Protein AF-A0A355W6J0-F1 (afdb_monomer_lite)

Radius of gyration: 16.7 Å; chains: 1; bounding box: 39×42×43 Å

Structure (mmCIF, N/CA/C/O backbone):
data_AF-A0A355W6J0-F1
#
_entry.id   AF-A0A355W6J0-F1
#
loop_
_atom_site.group_PDB
_atom_site.id
_atom_site.type_symbol
_atom_site.label_atom_id
_atom_site.label_alt_id
_atom_site.label_comp_id
_atom_site.label_asym_id
_atom_site.label_entity_id
_atom_site.label_seq_id
_atom_site.pdbx_PDB_ins_code
_atom_site.Cartn_x
_atom_site.Cartn_y
_atom_site.Cartn_z
_atom_site.occupancy
_atom_site.B_iso_or_equiv
_atom_site.auth_seq_id
_atom_site.auth_comp_id
_atom_site.auth_asym_id
_atom_site.auth_atom_id
_atom_site.pdbx_PDB_model_num
ATOM 1 N N . MET A 1 1 ? -13.431 -7.011 16.912 1.00 91.44 1 MET A N 1
ATOM 2 C CA . MET A 1 1 ? -12.327 -6.043 16.700 1.00 91.44 1 MET A CA 1
ATOM 3 C C . MET A 1 1 ? -12.280 -5.646 15.237 1.00 91.44 1 MET A C 1
ATOM 5 O O . MET A 1 1 ? -12.222 -6.520 14.380 1.00 91.44 1 MET A O 1
ATOM 9 N N . LYS A 1 2 ? -12.286 -4.346 14.946 1.00 96.00 2 LYS A N 1
ATOM 10 C CA . LYS A 1 2 ? -12.267 -3.838 13.565 1.00 96.00 2 LYS A CA 1
ATOM 11 C C . LYS A 1 2 ? -10.842 -3.668 13.024 1.00 96.00 2 LYS A C 1
ATOM 13 O O . LYS A 1 2 ? -9.915 -3.408 13.795 1.00 96.00 2 LYS A O 1
ATOM 18 N N . LYS A 1 3 ? -10.675 -3.819 11.711 1.00 96.50 3 LYS A N 1
ATOM 19 C CA . LYS A 1 3 ? -9.405 -3.744 10.975 1.00 96.50 3 LYS A CA 1
ATOM 20 C C . LYS A 1 3 ? -9.517 -2.722 9.843 1.00 96.50 3 LYS A C 1
ATOM 22 O O . LYS A 1 3 ? -10.358 -2.879 8.965 1.00 96.50 3 LYS A O 1
ATOM 27 N N . LEU A 1 4 ? -8.669 -1.702 9.836 1.00 98.06 4 LEU A N 1
ATOM 28 C CA . LEU A 1 4 ? -8.548 -0.749 8.732 1.00 98.06 4 LEU A CA 1
ATOM 29 C C . LEU A 1 4 ? -7.230 -1.003 7.999 1.00 98.06 4 LEU A C 1
ATOM 31 O O . LEU A 1 4 ? -6.160 -0.955 8.599 1.00 98.06 4 LEU A O 1
ATOM 35 N N . ILE A 1 5 ? -7.292 -1.292 6.706 1.00 98.19 5 ILE A N 1
ATOM 36 C CA . ILE A 1 5 ? -6.120 -1.639 5.904 1.00 98.19 5 ILE A CA 1
ATOM 37 C C . ILE A 1 5 ? -6.003 -0.641 4.761 1.00 98.19 5 ILE A C 1
ATOM 39 O O . ILE A 1 5 ? -6.879 -0.560 3.905 1.00 98.19 5 ILE A O 1
ATOM 43 N N . PHE A 1 6 ? -4.903 0.099 4.725 1.00 98.44 6 PHE A N 1
ATOM 44 C CA . PHE A 1 6 ? -4.556 0.939 3.592 1.00 98.44 6 PHE A CA 1
ATOM 45 C C . PHE A 1 6 ? -3.722 0.131 2.601 1.00 98.44 6 PHE A C 1
ATOM 47 O O . PHE A 1 6 ? -2.669 -0.405 2.956 1.00 98.44 6 PHE A O 1
ATOM 54 N N . VAL A 1 7 ? -4.181 0.074 1.354 1.00 98.44 7 VAL A N 1
ATOM 55 C CA . VAL A 1 7 ? -3.466 -0.564 0.245 1.00 98.44 7 VAL A CA 1
ATOM 56 C C . VAL A 1 7 ? -3.051 0.485 -0.775 1.00 98.44 7 VAL A C 1
ATOM 58 O O . VAL A 1 7 ? -3.789 1.432 -1.033 1.00 98.44 7 VAL A O 1
ATOM 61 N N . SER A 1 8 ? -1.849 0.357 -1.331 1.00 97.62 8 SER A N 1
ATOM 62 C CA . SER A 1 8 ? -1.369 1.251 -2.391 1.00 97.62 8 SER A CA 1
ATOM 63 C C . SER A 1 8 ? -0.210 0.622 -3.154 1.00 97.62 8 SER A C 1
ATOM 65 O O . SER A 1 8 ? 0.465 -0.279 -2.651 1.00 97.62 8 SER A O 1
ATOM 67 N N . ALA A 1 9 ? 0.087 1.147 -4.344 1.00 96.25 9 ALA A N 1
ATOM 68 C CA . ALA A 1 9 ? 1.259 0.744 -5.122 1.00 96.25 9 ALA A CA 1
ATOM 69 C C . ALA A 1 9 ? 2.603 1.178 -4.485 1.00 96.25 9 ALA A C 1
ATOM 71 O O . ALA A 1 9 ? 3.674 0.849 -5.000 1.00 96.25 9 ALA A O 1
ATOM 72 N N . GLY A 1 10 ? 2.560 1.892 -3.353 1.00 92.62 10 GLY A N 1
ATOM 73 C CA . GLY A 1 10 ? 3.694 2.547 -2.704 1.00 92.62 10 GLY A CA 1
ATOM 74 C C . GLY A 1 10 ? 3.710 4.056 -2.966 1.00 92.62 10 GLY A C 1
ATOM 75 O O . GLY A 1 10 ? 2.954 4.567 -3.780 1.00 92.62 10 GLY A O 1
ATOM 76 N N . ARG A 1 11 ? 4.561 4.799 -2.244 1.00 93.12 11 ARG A N 1
ATOM 77 C CA . ARG A 1 11 ? 4.764 6.261 -2.422 1.00 93.12 11 ARG A CA 1
ATOM 78 C C . ARG A 1 11 ? 3.476 7.114 -2.407 1.00 93.12 11 ARG A C 1
ATOM 80 O O . ARG A 1 11 ? 3.446 8.197 -2.987 1.00 93.12 11 ARG A O 1
ATOM 87 N N . CYS A 1 12 ? 2.463 6.648 -1.675 1.00 94.88 12 CYS A N 1
ATOM 88 C CA . CYS A 1 12 ? 1.150 7.284 -1.526 1.00 94.88 12 CYS A CA 1
ATOM 89 C C . CYS A 1 12 ? 0.944 7.914 -0.129 1.00 94.88 12 CYS A C 1
ATOM 91 O O . CYS A 1 12 ? -0.142 7.858 0.435 1.00 94.88 12 CYS A O 1
ATOM 93 N N . GLY A 1 13 ? 2.011 8.417 0.505 1.00 93.75 13 GLY A N 1
ATOM 94 C CA . GLY A 1 13 ? 1.919 9.089 1.814 1.00 93.75 13 GLY A CA 1
ATOM 95 C C . GLY A 1 13 ? 1.578 8.192 3.016 1.00 93.75 13 GLY A C 1
ATOM 96 O O . GLY A 1 13 ? 1.405 8.691 4.124 1.00 93.75 13 GLY A O 1
ATOM 97 N N . THR A 1 14 ? 1.548 6.867 2.853 1.00 95.50 14 THR A N 1
ATOM 98 C CA . THR A 1 14 ? 1.152 5.914 3.908 1.00 95.50 14 THR A CA 1
ATOM 99 C C . THR A 1 14 ? 1.964 6.030 5.202 1.00 95.50 14 THR A C 1
ATOM 101 O O . THR A 1 14 ? 1.434 5.790 6.282 1.00 95.50 14 THR A O 1
ATOM 104 N N . THR A 1 15 ? 3.237 6.430 5.122 1.00 95.81 15 THR A N 1
ATOM 105 C CA . THR A 1 15 ? 4.067 6.691 6.310 1.00 95.81 15 THR A CA 1
ATOM 106 C C . THR A 1 15 ? 3.528 7.863 7.129 1.00 95.81 15 THR A C 1
ATOM 108 O O . THR A 1 15 ? 3.475 7.769 8.352 1.00 95.81 15 THR A O 1
ATOM 111 N N . ARG A 1 16 ? 3.095 8.948 6.471 1.00 95.56 16 ARG A N 1
ATOM 112 C CA . ARG A 1 16 ? 2.533 10.113 7.161 1.00 95.56 16 ARG A CA 1
ATOM 113 C C . ARG A 1 16 ? 1.176 9.786 7.773 1.00 95.56 16 ARG A C 1
ATOM 115 O O . ARG A 1 16 ? 0.957 10.118 8.930 1.00 95.56 16 ARG A O 1
ATOM 122 N N . ILE A 1 17 ? 0.328 9.047 7.052 1.00 96.44 17 ILE A N 1
ATOM 123 C CA . ILE A 1 17 ? -0.945 8.529 7.588 1.00 96.44 17 ILE A CA 1
ATOM 124 C C . ILE A 1 17 ? -0.694 7.754 8.887 1.00 96.44 17 ILE A C 1
ATOM 126 O O . ILE A 1 17 ? -1.356 7.996 9.890 1.00 96.44 17 ILE A O 1
ATOM 130 N N . ALA A 1 18 ? 0.303 6.865 8.902 1.00 97.06 18 ALA A N 1
ATOM 131 C CA . ALA A 1 18 ? 0.650 6.102 10.097 1.00 97.06 18 ALA A CA 1
ATOM 132 C C . ALA A 1 18 ? 1.067 6.987 11.278 1.00 97.06 18 ALA A C 1
ATOM 134 O O . ALA A 1 18 ? 0.719 6.680 12.412 1.00 97.06 18 ALA A O 1
ATOM 135 N N . GLN A 1 19 ? 1.839 8.047 11.025 1.00 96.44 19 GLN A N 1
ATOM 136 C CA . GLN A 1 19 ? 2.278 8.980 12.066 1.00 96.44 19 GLN A CA 1
ATOM 137 C C . GLN A 1 19 ? 1.097 9.742 12.662 1.00 96.44 19 GLN A C 1
ATOM 139 O O . GLN A 1 19 ? 0.948 9.723 13.876 1.00 96.44 19 GLN A O 1
ATOM 144 N N . ILE A 1 20 ? 0.235 10.317 11.816 1.00 95.69 20 ILE A N 1
ATOM 145 C CA . ILE A 1 20 ? -0.980 11.024 12.250 1.00 95.69 20 ILE A CA 1
ATOM 146 C C . ILE A 1 20 ? -1.836 10.090 13.109 1.00 95.69 20 ILE A C 1
ATOM 148 O O . ILE A 1 20 ? -2.174 10.399 14.243 1.00 95.69 20 ILE A O 1
ATOM 152 N N . LEU A 1 21 ? -2.138 8.892 12.611 1.00 96.69 21 LEU A N 1
ATOM 153 C CA . LEU A 1 21 ? -2.997 7.967 13.346 1.00 96.69 21 LEU A CA 1
ATOM 154 C C . LEU A 1 21 ? -2.370 7.497 14.667 1.00 96.69 21 LEU A C 1
ATOM 156 O O . LEU A 1 21 ? -3.101 7.264 15.618 1.00 96.69 21 LEU A O 1
ATOM 160 N N . LYS A 1 22 ? -1.041 7.375 14.760 1.00 96.31 22 LYS A N 1
ATOM 161 C CA . LYS A 1 22 ? -0.358 7.063 16.030 1.00 96.31 22 LYS A CA 1
ATOM 162 C C . LYS A 1 22 ? -0.409 8.204 17.039 1.00 96.31 22 LYS A C 1
ATOM 164 O O . LYS A 1 22 ? -0.374 7.937 18.232 1.00 96.31 22 LYS A O 1
ATOM 169 N N . GLU A 1 23 ? -0.415 9.438 16.557 1.00 95.75 23 GLU A N 1
ATOM 170 C CA . GLU A 1 23 ? -0.442 10.639 17.386 1.00 95.75 23 GLU A CA 1
ATOM 171 C C . GLU A 1 23 ? -1.834 10.883 17.976 1.00 95.75 23 GLU A C 1
ATOM 173 O O . GLU A 1 23 ? -1.952 11.211 19.153 1.00 95.75 23 GLU A O 1
ATOM 178 N N . TYR A 1 24 ? -2.883 10.658 17.180 1.00 95.94 24 TYR A N 1
ATOM 179 C CA . TYR A 1 24 ? -4.254 11.011 17.552 1.00 95.94 24 TYR A CA 1
ATOM 180 C C . TYR A 1 24 ? -5.118 9.851 18.059 1.00 95.94 24 TYR A C 1
ATOM 182 O O . TYR A 1 24 ? -6.190 10.103 18.608 1.00 95.94 24 TYR A O 1
ATOM 190 N N . LEU A 1 25 ? -4.708 8.590 17.877 1.00 96.56 25 LEU A N 1
ATOM 191 C CA . LEU A 1 25 ? -5.474 7.442 18.375 1.00 96.56 25 LEU A CA 1
ATOM 192 C C . LEU A 1 25 ? -4.957 6.943 19.731 1.00 96.56 25 LEU A C 1
ATOM 194 O O . LEU A 1 25 ? -3.748 6.920 19.968 1.00 96.56 25 LEU A O 1
ATOM 198 N N . PRO A 1 26 ? -5.858 6.469 20.610 1.00 95.19 26 PRO A N 1
ATOM 199 C CA . PRO A 1 26 ? -5.491 5.946 21.916 1.00 95.19 26 PRO A CA 1
ATOM 200 C C . PRO A 1 26 ? -4.866 4.548 21.811 1.00 95.19 26 PRO A C 1
ATOM 202 O O . PRO A 1 26 ? -4.869 3.896 20.766 1.00 95.19 26 PRO A O 1
ATOM 205 N N . VAL A 1 27 ? -4.378 4.044 22.946 1.00 92.88 27 VAL A N 1
ATOM 206 C CA . VAL A 1 27 ? -3.661 2.760 23.064 1.00 92.88 27 VAL A CA 1
ATOM 207 C C . VAL A 1 27 ? -4.465 1.520 22.650 1.00 92.88 27 VAL A C 1
ATOM 209 O O . VAL A 1 27 ? -3.868 0.461 22.436 1.00 92.88 27 VAL A O 1
ATOM 212 N N . GLU A 1 28 ? -5.787 1.640 22.525 1.00 94.88 28 GLU A N 1
ATOM 213 C CA . GLU A 1 28 ? -6.712 0.615 22.012 1.00 94.88 28 GLU A CA 1
ATOM 214 C C . GLU A 1 28 ? -6.542 0.362 20.505 1.00 94.88 28 GLU A C 1
ATOM 216 O O . GLU A 1 28 ? -7.018 -0.647 19.979 1.00 94.88 28 GLU A O 1
ATOM 221 N N . PHE A 1 29 ? -5.834 1.254 19.806 1.00 96.75 29 PHE A N 1
ATOM 222 C CA . PHE A 1 29 ? -5.500 1.125 18.397 1.00 96.75 29 PHE A CA 1
ATOM 223 C C . PHE A 1 29 ? -4.040 0.711 18.223 1.00 96.75 29 PHE A C 1
ATOM 225 O O . PHE A 1 29 ? -3.108 1.273 18.795 1.00 96.75 29 PHE A O 1
ATOM 232 N N . SER A 1 30 ? -3.827 -0.275 17.365 1.00 96.88 30 SER A N 1
ATOM 233 C CA . SER A 1 30 ? -2.519 -0.723 16.916 1.00 96.88 30 SER A CA 1
ATOM 234 C C . SER A 1 30 ? -2.310 -0.256 15.482 1.00 96.88 30 SER A C 1
ATOM 236 O O . SER A 1 30 ? -2.788 -0.877 14.531 1.00 96.88 30 SER A O 1
ATOM 238 N N . VAL A 1 31 ? -1.612 0.869 15.326 1.00 97.19 31 VAL A N 1
ATOM 239 C CA . VAL 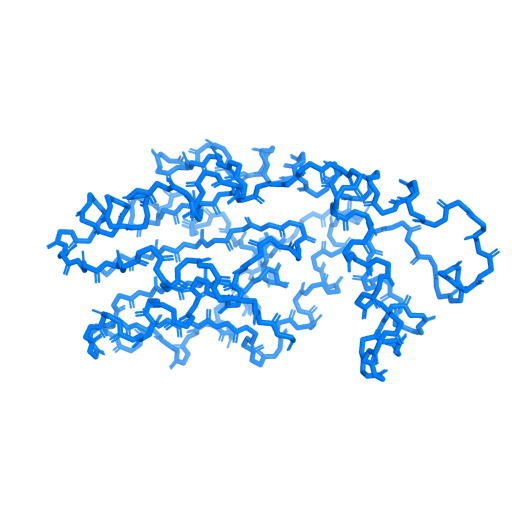A 1 31 ? -1.280 1.449 14.019 1.00 97.19 31 VAL A CA 1
ATOM 240 C C . VAL A 1 31 ? 0.108 0.983 13.587 1.00 97.19 31 VAL A C 1
ATOM 242 O O . VAL A 1 31 ? 1.108 1.294 14.236 1.00 97.19 31 VAL A O 1
ATOM 245 N N . GLN A 1 32 ? 0.197 0.265 12.469 1.00 97.19 32 GLN A N 1
ATOM 246 C CA . GLN A 1 32 ? 1.446 -0.319 11.979 1.00 97.19 32 GLN A CA 1
ATOM 247 C C . GLN A 1 32 ? 1.816 0.165 10.574 1.00 97.19 32 GLN A C 1
ATOM 249 O O . GLN A 1 32 ? 0.967 0.314 9.693 1.00 97.19 32 GLN A O 1
ATOM 254 N N . HIS A 1 33 ? 3.117 0.388 10.369 1.00 96.56 33 HIS A N 1
ATOM 255 C CA . HIS A 1 33 ? 3.735 0.751 9.094 1.00 96.56 33 HIS A CA 1
ATOM 256 C C . HIS A 1 33 ? 5.099 0.066 8.991 1.00 96.56 33 HIS A C 1
ATOM 258 O O . HIS A 1 33 ? 5.868 0.125 9.949 1.00 96.56 33 HIS A O 1
ATOM 264 N N . GLN A 1 34 ? 5.403 -0.546 7.842 1.00 92.50 34 GLN A N 1
ATOM 265 C CA . GLN A 1 34 ? 6.640 -1.304 7.602 1.00 92.50 34 GLN A CA 1
ATOM 266 C C . GLN A 1 34 ? 6.934 -2.337 8.695 1.00 92.50 34 GLN A C 1
ATOM 268 O O . GLN A 1 34 ? 7.957 -2.294 9.381 1.00 92.50 34 GLN A O 1
ATOM 273 N N . MET A 1 35 ? 6.023 -3.294 8.846 1.00 95.50 35 MET A N 1
ATOM 274 C CA . MET A 1 35 ? 6.163 -4.371 9.821 1.00 95.50 35 MET A CA 1
ATOM 275 C C . MET A 1 35 ? 7.341 -5.289 9.454 1.00 95.50 35 MET A C 1
ATOM 277 O O . MET A 1 35 ? 7.690 -5.421 8.274 1.00 95.50 35 MET A O 1
ATOM 281 N N . PRO A 1 36 ? 7.960 -5.983 10.422 1.00 94.44 36 PRO A N 1
ATOM 282 C CA . PRO A 1 36 ? 8.942 -7.013 10.109 1.00 94.44 36 PRO A CA 1
ATOM 283 C C . PRO A 1 36 ? 8.340 -8.081 9.185 1.00 94.44 36 PRO A C 1
ATOM 285 O O . PRO A 1 36 ? 7.176 -8.444 9.336 1.00 94.44 36 PRO A O 1
ATOM 288 N N . PHE A 1 37 ? 9.144 -8.564 8.236 1.00 95.81 37 PHE A N 1
ATOM 289 C CA . PHE A 1 37 ? 8.766 -9.486 7.149 1.00 95.81 37 PHE A CA 1
ATOM 290 C C . PHE A 1 37 ? 7.848 -8.919 6.050 1.00 95.81 37 PHE A C 1
ATOM 292 O O . PHE A 1 37 ? 7.623 -9.596 5.049 1.00 95.81 37 PHE A O 1
ATOM 299 N N . SER A 1 38 ? 7.423 -7.656 6.131 1.00 95.75 38 SER A N 1
ATOM 300 C CA . SER A 1 38 ? 6.663 -6.985 5.060 1.00 95.75 38 SER A CA 1
ATOM 301 C C . SER A 1 38 ? 7.386 -6.988 3.705 1.00 95.75 38 SER A C 1
ATOM 303 O O . SER A 1 38 ? 6.777 -7.158 2.655 1.00 95.75 38 SER A O 1
ATOM 305 N N . ARG A 1 39 ? 8.719 -6.889 3.706 1.00 95.88 39 ARG A N 1
ATOM 306 C CA . ARG A 1 39 ? 9.538 -6.986 2.485 1.00 95.88 39 ARG A CA 1
ATOM 307 C C . ARG A 1 39 ? 9.452 -8.356 1.819 1.00 95.88 39 ARG A C 1
ATOM 309 O O . ARG A 1 39 ? 9.361 -8.426 0.598 1.00 95.88 39 ARG A O 1
ATOM 316 N N . LEU A 1 40 ? 9.466 -9.421 2.620 1.00 96.31 40 LEU A N 1
ATOM 317 C CA . LEU A 1 40 ? 9.275 -10.783 2.126 1.00 96.31 40 LEU A CA 1
ATOM 318 C C . LEU A 1 40 ? 7.856 -10.944 1.569 1.00 96.31 40 LEU A C 1
ATOM 320 O O . LEU A 1 40 ? 7.689 -11.486 0.481 1.00 96.31 40 LEU A O 1
ATOM 324 N N . ALA A 1 41 ? 6.855 -10.393 2.261 1.00 97.31 41 ALA A N 1
ATOM 325 C CA . ALA A 1 41 ? 5.483 -10.328 1.769 1.00 97.31 41 ALA A CA 1
ATOM 326 C C . ALA A 1 41 ? 5.356 -9.615 0.417 1.00 97.31 41 ALA A C 1
ATOM 328 O O . ALA A 1 41 ? 4.658 -10.121 -0.454 1.00 97.31 41 ALA A O 1
ATOM 329 N N . ASN A 1 42 ? 6.066 -8.506 0.199 1.00 97.75 42 ASN A N 1
ATOM 330 C CA . ASN A 1 42 ? 6.069 -7.818 -1.095 1.00 97.75 42 ASN A CA 1
ATOM 331 C C . ASN A 1 42 ? 6.641 -8.702 -2.212 1.00 97.75 42 ASN A C 1
ATOM 333 O O . ASN A 1 42 ? 6.046 -8.794 -3.281 1.00 97.75 42 ASN A O 1
ATOM 337 N N . ILE A 1 43 ? 7.764 -9.383 -1.960 1.00 97.75 43 ILE A N 1
ATOM 338 C CA . ILE A 1 43 ? 8.375 -10.293 -2.941 1.00 97.75 43 ILE A CA 1
ATOM 339 C C . ILE A 1 43 ? 7.418 -11.449 -3.258 1.00 97.75 43 ILE A C 1
ATOM 341 O O . ILE A 1 43 ? 7.150 -11.717 -4.425 1.00 97.75 43 ILE A O 1
ATOM 345 N N . ILE A 1 44 ? 6.844 -12.092 -2.236 1.00 97.75 44 ILE A N 1
ATOM 346 C CA . ILE A 1 44 ? 5.883 -13.193 -2.408 1.00 97.75 44 ILE A CA 1
ATOM 347 C C . ILE A 1 44 ? 4.616 -12.718 -3.133 1.00 97.75 44 ILE A C 1
ATOM 349 O O . ILE A 1 44 ? 4.122 -13.407 -4.019 1.00 97.75 44 ILE A O 1
ATOM 353 N N . GLY A 1 45 ? 4.116 -11.523 -2.817 1.00 97.62 45 GLY A N 1
ATOM 354 C CA . GLY A 1 45 ? 2.989 -10.915 -3.522 1.00 97.62 45 GLY A CA 1
ATOM 355 C C . GLY A 1 45 ? 3.277 -10.711 -5.010 1.00 97.62 45 GLY A C 1
ATOM 356 O O . GLY A 1 45 ? 2.445 -11.051 -5.850 1.00 97.62 45 GLY A O 1
ATOM 357 N N . ASN A 1 46 ? 4.481 -10.245 -5.350 1.00 97.69 46 ASN A N 1
ATOM 358 C CA . ASN A 1 46 ? 4.912 -10.118 -6.741 1.00 97.69 46 ASN A CA 1
ATOM 359 C C . ASN A 1 46 ? 5.117 -11.489 -7.417 1.00 97.69 46 ASN A C 1
ATOM 361 O O . ASN A 1 46 ? 4.859 -11.606 -8.608 1.00 97.69 46 ASN A O 1
ATOM 365 N N . VAL A 1 47 ? 5.518 -12.541 -6.690 1.00 97.38 47 VAL A N 1
ATOM 366 C CA . VAL A 1 47 ? 5.529 -13.922 -7.221 1.00 97.38 47 VAL A CA 1
ATOM 367 C C . VAL A 1 47 ? 4.108 -14.374 -7.561 1.00 97.38 47 VAL A C 1
ATOM 369 O O . VAL A 1 47 ? 3.875 -14.870 -8.660 1.00 97.38 47 VAL A O 1
ATOM 372 N N . PHE A 1 48 ? 3.140 -14.172 -6.661 1.00 96.75 48 PHE A N 1
ATOM 373 C CA . PHE A 1 48 ? 1.745 -14.565 -6.902 1.00 96.75 48 PHE A CA 1
ATOM 374 C C . PHE A 1 48 ? 1.079 -13.806 -8.044 1.00 96.75 48 PHE A C 1
ATOM 376 O O . PHE A 1 48 ? 0.151 -14.325 -8.665 1.00 96.75 48 PHE A O 1
ATOM 383 N N . PHE A 1 49 ? 1.564 -12.605 -8.356 1.00 96.12 49 PHE A N 1
ATOM 384 C CA . PHE A 1 49 ? 1.144 -11.889 -9.553 1.00 96.12 49 PHE A CA 1
ATOM 385 C C . PHE A 1 49 ? 1.451 -12.676 -10.839 1.00 96.12 49 PHE A C 1
ATOM 387 O O . PHE A 1 49 ? 0.631 -12.683 -11.750 1.00 96.12 49 PHE A O 1
ATOM 394 N N . TYR A 1 50 ? 2.592 -13.370 -10.905 1.00 94.69 50 TYR A N 1
ATOM 395 C CA . TYR A 1 50 ? 3.011 -14.132 -12.089 1.00 94.69 50 TYR A CA 1
ATOM 396 C C . TYR A 1 50 ? 2.591 -15.600 -12.065 1.00 94.69 50 TYR A C 1
ATOM 398 O O . TYR A 1 50 ? 2.244 -16.158 -13.101 1.00 94.69 50 TYR A O 1
ATOM 406 N N . CYS A 1 51 ? 2.642 -16.234 -10.895 1.00 95.00 51 CYS A N 1
ATOM 407 C CA . CYS A 1 51 ? 2.506 -17.686 -10.766 1.00 95.00 51 CYS A CA 1
ATOM 408 C C . CYS A 1 51 ? 1.120 -18.133 -10.273 1.00 95.00 51 CYS A C 1
ATOM 410 O O . CYS A 1 51 ? 0.892 -19.327 -10.096 1.00 95.00 51 CYS A O 1
ATOM 412 N N . GLY A 1 52 ? 0.206 -17.191 -10.026 1.00 93.31 52 GLY A N 1
ATOM 413 C CA . GLY A 1 52 ? -1.101 -17.460 -9.434 1.00 93.31 52 GLY A CA 1
ATOM 414 C C . GLY A 1 52 ? -1.117 -17.342 -7.907 1.00 93.31 52 GLY A C 1
ATOM 415 O O . GLY A 1 52 ? -0.087 -17.281 -7.236 1.00 93.31 52 GLY A O 1
ATOM 416 N N . GLN A 1 53 ? -2.327 -17.270 -7.351 1.00 93.31 53 GLN A N 1
ATOM 417 C CA . GLN A 1 53 ? -2.569 -16.985 -5.934 1.00 93.31 53 GLN A CA 1
ATOM 418 C C . GLN A 1 53 ? -2.617 -18.267 -5.093 1.00 93.31 53 GLN A C 1
ATOM 420 O O . GLN A 1 53 ? -3.194 -19.270 -5.509 1.00 93.31 53 GLN A O 1
ATOM 425 N N . SER A 1 54 ? -2.090 -18.213 -3.867 1.00 96.50 54 SER A N 1
ATOM 426 C CA . SER A 1 54 ? -2.237 -19.284 -2.874 1.00 96.50 54 SER A CA 1
ATOM 427 C C . SER A 1 54 ? -2.760 -18.730 -1.555 1.00 96.50 54 SER A C 1
ATOM 429 O O . SER A 1 54 ? -2.007 -18.170 -0.757 1.00 96.50 54 SER A O 1
ATOM 431 N N . GLU A 1 55 ? -4.057 -18.915 -1.299 1.00 96.44 55 GLU A N 1
ATOM 432 C CA . GLU A 1 55 ? -4.702 -18.418 -0.075 1.00 96.44 55 GLU A CA 1
ATOM 433 C C . GLU A 1 55 ? -4.092 -19.036 1.189 1.00 96.44 55 GLU A C 1
ATOM 435 O O . GLU A 1 55 ? -3.858 -18.332 2.162 1.00 96.44 55 GLU A O 1
ATOM 440 N N . LYS A 1 56 ? -3.692 -20.314 1.149 1.00 97.25 56 LYS A N 1
ATOM 441 C CA . LYS A 1 56 ? -3.016 -20.972 2.279 1.00 97.25 56 LYS A CA 1
ATOM 442 C C . LYS A 1 56 ? -1.698 -20.289 2.655 1.00 97.25 56 LYS A C 1
ATOM 444 O O . LYS A 1 56 ? -1.380 -20.188 3.838 1.00 97.25 56 LYS A O 1
ATOM 449 N N . ILE A 1 57 ? -0.909 -19.857 1.667 1.00 97.06 57 ILE A N 1
ATOM 450 C CA . ILE A 1 57 ? 0.352 -19.148 1.928 1.00 97.06 57 ILE A CA 1
ATOM 451 C C . ILE A 1 57 ? 0.061 -17.716 2.377 1.00 97.06 57 ILE A C 1
ATOM 453 O O . ILE A 1 57 ? 0.683 -17.259 3.333 1.00 97.06 57 ILE A O 1
ATOM 457 N N . LYS A 1 58 ? -0.898 -17.035 1.734 1.00 97.31 58 LYS A N 1
ATOM 458 C CA . LYS A 1 58 ? -1.325 -15.682 2.110 1.00 97.31 58 LYS A CA 1
ATOM 459 C C . LYS A 1 58 ? -1.784 -15.629 3.563 1.00 97.31 58 LYS A C 1
ATOM 461 O O . LYS A 1 58 ? -1.206 -14.851 4.307 1.00 97.31 58 LYS A O 1
ATOM 466 N N . SER A 1 59 ? -2.707 -16.493 3.989 1.00 96.62 59 SER A N 1
ATOM 467 C CA . SER A 1 59 ? -3.179 -16.546 5.381 1.00 96.62 59 SER A CA 1
ATOM 468 C C . SER A 1 59 ? -2.026 -16.773 6.353 1.00 96.62 59 SER A C 1
ATOM 470 O O . SER A 1 59 ? -1.774 -15.932 7.207 1.00 96.62 59 SER A O 1
ATOM 472 N N . LYS A 1 60 ? -1.220 -17.828 6.150 1.00 96.50 60 LYS A N 1
ATOM 473 C CA . LYS A 1 60 ? -0.078 -18.127 7.034 1.00 96.50 60 LYS A CA 1
ATOM 474 C C . LYS A 1 60 ? 0.910 -16.969 7.152 1.00 96.50 60 LYS A C 1
ATOM 476 O O . LYS A 1 60 ? 1.353 -16.651 8.252 1.00 96.50 60 LYS A O 1
ATOM 481 N N . LEU A 1 61 ? 1.292 -16.372 6.025 1.00 96.56 61 LEU A N 1
ATOM 482 C CA . LEU A 1 61 ? 2.265 -15.286 6.003 1.00 96.56 61 LEU A CA 1
ATOM 483 C C . LEU A 1 61 ? 1.683 -14.001 6.591 1.00 96.56 61 LEU A C 1
ATOM 485 O O . LEU A 1 61 ? 2.361 -13.321 7.359 1.00 96.56 61 LEU A O 1
ATOM 489 N N . TYR A 1 62 ? 0.446 -13.666 6.230 1.00 95.81 62 TYR A N 1
ATOM 490 C CA . TYR A 1 62 ? -0.227 -12.468 6.707 1.00 95.81 62 TYR A CA 1
ATOM 491 C C . TYR A 1 62 ? -0.439 -12.543 8.217 1.00 95.81 62 TYR A C 1
ATOM 493 O O . TYR A 1 62 ? 0.018 -11.647 8.923 1.00 95.81 62 TYR A O 1
ATOM 501 N N . ASP A 1 63 ? -0.997 -13.646 8.722 1.00 93.81 63 ASP A N 1
ATOM 502 C CA . ASP A 1 63 ? -1.185 -13.882 10.155 1.00 93.81 63 ASP A CA 1
ATOM 503 C C . ASP A 1 63 ? 0.146 -13.840 10.904 1.00 93.81 63 ASP A C 1
ATOM 505 O O . ASP A 1 63 ? 0.254 -13.155 11.917 1.00 93.81 63 ASP A O 1
ATOM 509 N N . PHE A 1 64 ? 1.200 -14.471 10.380 1.00 94.88 64 PHE A N 1
ATOM 510 C CA . PHE A 1 64 ? 2.535 -14.390 10.977 1.00 94.88 64 PHE A CA 1
ATOM 511 C C . PHE A 1 64 ? 3.042 -12.941 11.108 1.00 94.88 64 PHE A C 1
ATOM 513 O O . PHE A 1 64 ? 3.656 -12.580 12.114 1.00 94.88 64 PHE A O 1
ATOM 520 N N . ILE A 1 65 ? 2.773 -12.087 10.116 1.00 94.62 65 ILE A N 1
ATOM 521 C CA . ILE A 1 65 ? 3.187 -10.679 10.138 1.00 94.62 65 ILE A CA 1
ATOM 522 C C . ILE A 1 65 ? 2.384 -9.886 11.174 1.00 94.62 65 ILE A C 1
ATOM 524 O O . ILE A 1 65 ? 2.985 -9.095 11.918 1.00 94.62 65 ILE A O 1
ATOM 528 N N . ILE A 1 66 ? 1.060 -10.083 11.216 1.00 92.31 66 ILE A N 1
ATOM 529 C CA . ILE A 1 66 ? 0.141 -9.216 11.965 1.00 92.31 66 ILE A CA 1
ATOM 530 C C . ILE A 1 66 ? -0.217 -9.714 13.371 1.00 92.31 66 ILE A C 1
ATOM 532 O O . ILE A 1 66 ? -0.590 -8.891 14.204 1.00 92.31 66 ILE A O 1
ATOM 536 N N . ALA A 1 67 ? -0.083 -11.011 13.674 1.00 86.81 67 ALA A N 1
ATOM 537 C CA . ALA A 1 67 ? -0.592 -11.625 14.909 1.00 86.81 67 ALA A CA 1
ATOM 538 C C . ALA A 1 67 ? -0.088 -10.935 16.184 1.00 86.81 67 ALA A C 1
ATOM 540 O O . ALA A 1 67 ? -0.857 -10.684 17.108 1.00 86.81 67 ALA A O 1
ATOM 541 N N . ARG A 1 68 ? 1.186 -10.528 16.211 1.00 86.38 68 ARG A N 1
ATOM 542 C CA . ARG A 1 68 ? 1.785 -9.810 17.354 1.00 86.38 68 ARG A CA 1
ATOM 543 C C . ARG A 1 68 ? 1.189 -8.423 17.620 1.00 86.38 68 ARG A C 1
ATOM 545 O O . ARG A 1 68 ? 1.440 -7.853 18.673 1.00 86.38 68 ARG A O 1
ATOM 552 N N . TYR A 1 69 ? 0.452 -7.858 16.667 1.00 87.81 69 TYR A N 1
ATOM 553 C CA . TYR A 1 69 ? -0.105 -6.507 16.748 1.00 87.81 69 TYR A CA 1
ATOM 554 C C . TYR A 1 69 ? -1.602 -6.492 17.055 1.00 87.81 69 TYR A C 1
ATOM 556 O O . TYR A 1 69 ? -2.151 -5.411 17.266 1.00 87.81 69 TYR A O 1
ATOM 564 N N . TYR A 1 70 ? -2.246 -7.663 17.074 1.00 76.56 70 TYR A N 1
ATOM 565 C CA . TYR A 1 70 ? -3.696 -7.829 17.176 1.00 76.56 70 TYR A CA 1
ATOM 566 C C . TYR A 1 70 ? -4.192 -8.117 18.603 1.00 76.56 70 TYR A C 1
ATOM 568 O O . TYR A 1 70 ? -5.319 -8.563 18.765 1.00 76.56 70 TYR A O 1
ATOM 576 N N . GLN A 1 71 ? -3.356 -7.890 19.624 1.00 78.81 71 GLN A N 1
ATOM 577 C CA . GLN A 1 71 ? -3.607 -8.204 21.042 1.00 78.81 71 GLN A CA 1
ATOM 578 C C . GLN A 1 71 ? -4.822 -7.445 21.618 1.00 78.81 71 GLN A C 1
ATOM 580 O O . GLN A 1 71 ? -4.653 -6.464 22.332 1.00 78.81 71 GLN A O 1
ATOM 585 N N . GLU A 1 72 ? -6.035 -7.869 21.258 1.00 80.94 72 GLU A N 1
ATOM 586 C CA . GLU A 1 72 ? -7.329 -7.302 21.676 1.00 80.94 72 GLU A CA 1
ATOM 587 C C . GLU A 1 72 ? -7.564 -5.835 21.265 1.00 80.94 72 GLU A C 1
ATOM 589 O O . GLU A 1 72 ? -8.446 -5.153 21.779 1.00 80.94 72 GLU A O 1
ATOM 594 N N . LYS A 1 73 ? -6.805 -5.355 20.275 1.00 88.50 73 LYS A N 1
ATOM 595 C CA . LYS A 1 73 ? -6.836 -3.970 19.788 1.00 88.50 73 LYS A CA 1
ATOM 596 C C . LYS A 1 73 ? -7.512 -3.834 18.429 1.00 88.50 73 LYS A C 1
ATOM 598 O O . LYS A 1 73 ? -7.459 -4.728 17.580 1.00 88.50 73 LYS A O 1
ATOM 603 N N . HIS A 1 74 ? -8.069 -2.655 18.168 1.00 95.94 74 HIS A N 1
ATOM 604 C CA . HIS A 1 74 ? -8.356 -2.231 16.800 1.00 95.94 74 HIS A CA 1
ATOM 605 C C . HIS A 1 74 ? -7.051 -2.173 16.009 1.00 95.94 74 HIS A C 1
ATOM 607 O O . HIS A 1 74 ? -6.042 -1.679 16.503 1.00 95.94 74 HIS A O 1
ATOM 613 N N . PHE A 1 75 ? -7.045 -2.674 14.777 1.00 96.62 75 PHE A N 1
ATOM 614 C CA . PHE A 1 75 ? -5.816 -2.749 13.989 1.00 96.62 75 PHE A CA 1
ATOM 615 C C . PHE A 1 75 ? -5.893 -1.849 12.771 1.00 96.62 75 PHE A C 1
ATOM 617 O O . PHE A 1 75 ? -6.864 -1.903 12.015 1.00 96.62 75 PHE A O 1
ATOM 624 N N . ILE A 1 76 ? -4.848 -1.055 12.563 1.00 97.88 76 ILE A N 1
ATOM 625 C CA . ILE A 1 76 ? -4.702 -0.208 11.389 1.00 97.88 76 ILE A CA 1
ATOM 626 C C . ILE A 1 76 ? -3.376 -0.533 10.707 1.00 97.88 76 ILE A C 1
ATOM 628 O O . ILE A 1 76 ? -2.302 -0.256 11.239 1.00 97.88 76 ILE A O 1
ATOM 632 N N . CYS A 1 77 ? -3.443 -1.095 9.503 1.00 97.62 77 CYS A N 1
ATOM 633 C CA . CYS A 1 77 ? -2.270 -1.371 8.685 1.00 97.62 77 CYS A CA 1
ATOM 634 C C . CYS A 1 77 ? -2.127 -0.304 7.605 1.00 97.62 77 CYS A C 1
ATOM 636 O O . CYS A 1 77 ? -2.993 -0.158 6.752 1.00 97.62 77 CYS A O 1
ATOM 638 N N . THR A 1 78 ? -1.005 0.405 7.613 1.00 97.81 78 THR A N 1
ATOM 639 C CA . THR A 1 78 ? -0.623 1.377 6.574 1.00 97.81 78 THR A CA 1
ATOM 640 C C . THR A 1 78 ? 0.586 0.892 5.771 1.00 97.81 78 THR A C 1
ATOM 642 O O . THR A 1 78 ? 1.323 1.688 5.191 1.00 97.81 78 THR A O 1
ATOM 645 N N . ASP A 1 79 ? 0.873 -0.409 5.801 1.00 97.25 79 ASP A N 1
ATOM 646 C CA . ASP A 1 79 ? 2.064 -0.987 5.189 1.00 97.25 79 ASP A CA 1
ATOM 647 C C . ASP A 1 79 ? 1.792 -1.449 3.744 1.00 97.25 79 ASP A C 1
ATOM 649 O O . ASP A 1 79 ? 1.225 -2.534 3.541 1.00 97.25 79 ASP A O 1
ATOM 653 N N . PRO A 1 80 ? 2.236 -0.687 2.723 1.00 96.38 80 PRO A N 1
ATOM 654 C CA . PRO A 1 80 ? 1.963 -1.024 1.330 1.00 96.38 80 PRO A CA 1
ATOM 655 C C . PRO A 1 80 ? 2.617 -2.345 0.900 1.00 96.38 80 PRO A C 1
ATOM 657 O O . PRO A 1 80 ? 2.149 -2.993 -0.030 1.00 96.38 80 PRO A O 1
ATOM 660 N N . LEU A 1 81 ? 3.671 -2.799 1.586 1.00 97.12 81 LEU A N 1
ATOM 661 C CA . LEU A 1 81 ? 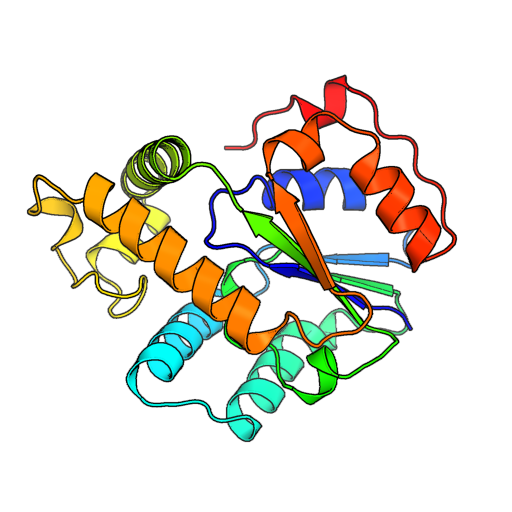4.396 -4.016 1.213 1.00 97.12 81 LEU A CA 1
ATOM 662 C C . LEU A 1 81 ? 3.594 -5.297 1.493 1.00 97.12 81 LEU A C 1
ATOM 664 O O . LEU A 1 81 ? 3.869 -6.341 0.911 1.00 97.12 81 LEU A O 1
ATOM 668 N N . THR A 1 82 ? 2.572 -5.218 2.346 1.00 97.06 82 THR A N 1
ATOM 669 C CA . THR A 1 82 ? 1.654 -6.338 2.611 1.00 97.06 82 THR A CA 1
ATOM 670 C C . THR A 1 82 ? 0.439 -6.348 1.683 1.00 97.06 82 THR A C 1
ATOM 672 O O . THR A 1 82 ? -0.329 -7.308 1.678 1.00 97.06 82 THR A O 1
ATOM 675 N N . SER A 1 83 ? 0.269 -5.306 0.858 1.00 97.50 83 SER A N 1
ATOM 676 C CA . SER A 1 83 ? -0.967 -5.058 0.108 1.00 97.50 83 SER A CA 1
ATOM 677 C C . SER A 1 83 ? -1.303 -6.127 -0.918 1.00 97.50 83 SER A C 1
ATOM 679 O O . SER A 1 83 ? -2.449 -6.181 -1.324 1.00 97.50 83 SER A O 1
ATOM 681 N N . MET A 1 84 ? -0.364 -6.969 -1.357 1.00 97.56 84 MET A N 1
ATOM 682 C CA . MET A 1 84 ? -0.638 -8.028 -2.343 1.00 97.56 84 MET A CA 1
ATOM 683 C C . MET A 1 84 ? -0.891 -9.410 -1.727 1.00 97.56 84 MET A C 1
ATOM 685 O O . MET A 1 84 ? -1.281 -10.327 -2.446 1.00 97.56 84 MET A O 1
ATOM 689 N N . ILE A 1 85 ? -0.704 -9.567 -0.413 1.00 97.56 85 ILE A N 1
ATOM 690 C CA . ILE A 1 85 ? -0.819 -10.862 0.277 1.00 97.56 85 ILE A CA 1
ATOM 691 C C . ILE A 1 85 ? -1.983 -10.923 1.272 1.00 97.56 85 ILE A C 1
ATOM 693 O O . ILE A 1 85 ? -2.035 -11.848 2.076 1.00 97.56 85 ILE A O 1
ATOM 697 N N . ILE A 1 86 ? -2.912 -9.964 1.240 1.00 97.62 86 ILE A N 1
ATOM 698 C CA . ILE A 1 86 ? -4.077 -9.975 2.133 1.00 97.62 86 ILE A CA 1
ATOM 699 C C . ILE A 1 86 ? -4.953 -11.187 1.757 1.00 97.62 86 ILE A C 1
ATOM 701 O O . ILE A 1 86 ? -5.362 -11.296 0.594 1.00 97.62 86 ILE A O 1
ATOM 705 N N . PRO A 1 87 ? -5.212 -12.130 2.677 1.00 97.38 87 PRO A N 1
ATOM 706 C CA . PRO A 1 87 ? -6.010 -13.320 2.386 1.00 97.38 87 PRO A CA 1
ATOM 707 C C . PRO A 1 87 ? -7.502 -12.992 2.237 1.00 97.38 87 PRO A C 1
ATOM 709 O O . PRO A 1 87 ? -8.022 -12.050 2.843 1.00 97.38 87 PRO A O 1
ATOM 712 N N . ARG A 1 88 ? -8.217 -13.804 1.452 1.00 96.69 88 ARG A N 1
ATOM 713 C CA . ARG A 1 88 ? -9.655 -13.641 1.165 1.00 96.69 88 ARG A CA 1
ATOM 714 C C . ARG A 1 88 ? -10.523 -13.615 2.411 1.00 96.69 88 ARG A C 1
ATOM 716 O O . ARG A 1 88 ? -11.496 -12.877 2.436 1.00 96.69 88 ARG A O 1
ATOM 723 N N . GLU A 1 89 ? -10.174 -14.367 3.448 1.00 95.62 89 GLU A N 1
ATOM 724 C CA . GLU A 1 89 ? -10.929 -14.371 4.707 1.00 95.62 89 GLU A CA 1
ATOM 725 C C . GLU A 1 89 ? -10.951 -12.989 5.390 1.00 95.62 89 GLU A C 1
ATOM 727 O O . GLU A 1 89 ? -11.976 -12.589 5.938 1.00 95.62 89 GLU A O 1
ATOM 732 N N . TYR A 1 90 ? -9.867 -12.209 5.276 1.00 95.12 90 TYR A N 1
ATOM 733 C CA . TYR A 1 90 ? -9.831 -10.825 5.753 1.00 95.12 90 TYR A CA 1
ATOM 734 C C . TYR A 1 90 ? -10.627 -9.924 4.810 1.00 95.12 90 TYR A C 1
ATOM 736 O O . TYR A 1 90 ? -11.441 -9.126 5.260 1.00 95.12 90 TYR A O 1
ATOM 744 N N . ILE A 1 91 ? -10.444 -10.076 3.498 1.00 96.81 91 ILE A N 1
ATOM 745 C CA . ILE A 1 91 ? -11.131 -9.241 2.501 1.00 96.81 91 ILE A CA 1
ATOM 746 C C . ILE A 1 91 ? -12.653 -9.448 2.559 1.00 96.81 91 ILE A C 1
ATOM 748 O O . ILE A 1 91 ? -13.403 -8.502 2.378 1.00 96.81 91 ILE A O 1
ATOM 752 N N . ASN A 1 92 ? -13.138 -10.645 2.873 1.00 96.69 92 ASN A N 1
ATOM 753 C CA . ASN A 1 92 ? -14.572 -10.930 2.983 1.00 96.69 92 ASN A CA 1
ATOM 754 C C . ASN A 1 92 ? -15.193 -10.482 4.317 1.00 96.69 92 ASN A C 1
ATOM 756 O O . ASN A 1 92 ? -16.415 -10.498 4.467 1.00 96.69 92 ASN A O 1
ATOM 760 N N . SER A 1 93 ? -14.381 -10.111 5.307 1.00 96.31 93 SER A N 1
ATOM 761 C CA . SER A 1 93 ? -14.876 -9.778 6.640 1.00 96.31 93 SER A CA 1
ATOM 762 C C . SER A 1 93 ? -15.550 -8.403 6.673 1.00 96.31 93 SER A C 1
ATOM 764 O O . SER A 1 93 ? -14.983 -7.403 6.232 1.00 96.31 93 SER A O 1
ATOM 766 N N . LYS A 1 94 ? -16.736 -8.327 7.291 1.00 96.50 94 LYS A N 1
ATOM 767 C CA . LYS A 1 94 ? -17.432 -7.056 7.572 1.00 96.50 94 LYS A CA 1
ATOM 768 C C . LYS A 1 94 ? -16.704 -6.191 8.607 1.00 96.50 94 LYS A C 1
ATOM 770 O O . LYS A 1 94 ? -16.903 -4.980 8.633 1.00 96.50 94 LYS A O 1
ATOM 775 N N . ASP A 1 95 ? -15.837 -6.799 9.416 1.00 97.00 95 ASP A N 1
ATOM 776 C CA . ASP A 1 95 ? -14.982 -6.103 10.381 1.00 97.00 95 ASP A CA 1
ATOM 777 C C . ASP A 1 95 ? -13.698 -5.554 9.747 1.00 97.00 95 ASP A C 1
ATOM 779 O O . ASP A 1 95 ? -12.857 -4.989 10.448 1.00 97.00 95 ASP A O 1
ATOM 783 N N . VAL A 1 96 ? -13.521 -5.720 8.434 1.00 97.75 96 VAL A N 1
ATOM 784 C CA . VAL A 1 96 ? -12.395 -5.184 7.671 1.00 97.75 96 VAL A CA 1
ATOM 785 C C . VAL A 1 96 ? -12.885 -4.062 6.763 1.00 97.75 96 VAL A C 1
ATOM 787 O O . VAL A 1 96 ? -13.878 -4.204 6.051 1.00 97.75 96 VAL A O 1
ATOM 790 N N . CYS A 1 97 ? -12.160 -2.948 6.779 1.00 98.50 97 CYS A N 1
ATOM 791 C CA . CYS A 1 97 ? -12.269 -1.862 5.818 1.00 98.50 97 CYS A CA 1
ATOM 792 C C . CYS A 1 97 ? -10.957 -1.729 5.052 1.00 98.50 97 CYS A C 1
ATOM 794 O O . CYS A 1 97 ? -9.881 -1.722 5.655 1.00 98.50 97 CYS A O 1
ATOM 796 N N . ILE A 1 98 ? -11.056 -1.604 3.729 1.00 98.62 98 ILE A N 1
ATOM 797 C CA . ILE A 1 98 ? -9.905 -1.450 2.842 1.00 98.62 98 ILE A CA 1
ATOM 798 C C . ILE A 1 98 ? -9.961 -0.062 2.209 1.00 98.62 98 ILE A C 1
ATOM 800 O O . ILE A 1 98 ? -10.910 0.264 1.502 1.00 98.62 98 ILE A O 1
ATOM 804 N N . VAL A 1 99 ? -8.931 0.746 2.446 1.00 98.56 99 VAL A N 1
ATOM 805 C CA . VAL A 1 99 ? -8.739 2.045 1.796 1.00 98.56 99 VAL A CA 1
ATOM 806 C C . VAL A 1 99 ? -7.641 1.898 0.749 1.00 98.56 99 VAL A C 1
ATOM 808 O O . VAL A 1 99 ? -6.456 1.830 1.071 1.00 98.56 99 VAL A O 1
ATOM 811 N N . HIS A 1 100 ? -8.036 1.824 -0.516 1.00 98.62 100 HIS A N 1
ATOM 812 C CA . HIS A 1 100 ? -7.133 1.812 -1.656 1.00 98.62 100 HIS A CA 1
ATOM 813 C C . HIS A 1 100 ? -6.744 3.239 -2.031 1.00 98.62 100 HIS A C 1
ATOM 815 O O . HIS A 1 100 ? -7.549 3.990 -2.576 1.00 98.62 100 HIS A O 1
ATOM 821 N N . ILE A 1 101 ? -5.490 3.591 -1.756 1.00 98.19 101 ILE A N 1
ATOM 822 C CA . ILE A 1 101 ? -4.905 4.872 -2.134 1.00 98.19 101 ILE A CA 1
ATOM 823 C C . ILE A 1 101 ? -4.241 4.730 -3.497 1.00 98.19 101 ILE A C 1
ATOM 825 O O . ILE A 1 101 ? -3.320 3.922 -3.654 1.00 98.19 101 ILE A O 1
ATOM 829 N N . PHE A 1 102 ? -4.664 5.552 -4.450 1.00 97.19 102 PHE A N 1
ATOM 830 C CA . PHE A 1 102 ? -3.964 5.722 -5.716 1.00 97.19 102 PHE A CA 1
ATOM 831 C C . PHE A 1 102 ? -3.381 7.130 -5.829 1.00 97.19 102 PHE A C 1
ATOM 833 O O . PHE A 1 102 ? -3.744 8.035 -5.084 1.00 97.19 102 PHE A O 1
ATOM 840 N N . ARG A 1 103 ? -2.441 7.297 -6.754 1.00 95.88 103 ARG A N 1
ATOM 841 C CA . ARG A 1 103 ? -1.780 8.566 -7.047 1.00 95.88 103 ARG A CA 1
ATOM 842 C C . ARG A 1 103 ? -1.674 8.727 -8.556 1.00 95.88 103 ARG A C 1
ATOM 844 O O . ARG A 1 103 ? -1.578 7.721 -9.259 1.00 95.88 103 ARG A O 1
ATOM 851 N N . GLU A 1 104 ? -1.656 9.966 -9.036 1.00 96.00 104 GLU A N 1
ATOM 852 C CA . GLU A 1 104 ? -1.405 10.268 -10.446 1.00 96.00 104 GLU A CA 1
ATOM 853 C C . GLU A 1 104 ? -0.103 9.581 -10.946 1.00 96.00 104 GLU A C 1
ATOM 855 O O . GLU A 1 104 ? 0.920 9.609 -10.244 1.00 96.00 104 GLU A O 1
ATOM 860 N N . PRO A 1 105 ? -0.125 8.918 -12.125 1.00 95.75 105 PRO A N 1
ATOM 861 C CA . PRO A 1 105 ? 1.000 8.127 -12.628 1.00 95.75 105 PRO A CA 1
ATOM 862 C C . PRO A 1 105 ? 2.339 8.851 -12.735 1.00 95.75 105 PRO A C 1
ATOM 864 O O . PRO A 1 105 ? 3.358 8.315 -12.283 1.00 95.75 105 PRO A O 1
ATOM 867 N N . LYS A 1 106 ? 2.374 10.058 -13.308 1.00 95.88 106 LYS A N 1
ATOM 868 C CA . LYS A 1 106 ? 3.627 10.799 -13.513 1.00 95.88 106 LYS A CA 1
ATOM 869 C C . LYS A 1 106 ? 4.238 11.216 -12.182 1.00 95.88 106 LYS A C 1
ATOM 871 O O . LYS A 1 106 ? 5.449 11.087 -11.986 1.00 95.88 106 LYS A O 1
ATOM 876 N N . GLU A 1 107 ? 3.418 11.673 -11.245 1.00 95.62 107 GLU A N 1
ATOM 877 C CA . GLU A 1 107 ? 3.862 12.031 -9.907 1.00 95.62 107 GLU A CA 1
ATOM 878 C C . GLU A 1 107 ? 4.381 10.831 -9.120 1.00 95.62 107 GLU A C 1
ATOM 880 O O . GLU A 1 107 ? 5.438 10.913 -8.479 1.00 95.62 107 GLU A O 1
ATOM 885 N N . PHE A 1 108 ? 3.656 9.710 -9.179 1.00 96.88 108 PHE A N 1
ATOM 886 C CA . PHE A 1 108 ? 4.103 8.455 -8.596 1.00 96.88 108 PHE A CA 1
ATOM 887 C C . PHE A 1 108 ? 5.474 8.080 -9.157 1.00 96.88 108 PHE A C 1
ATOM 889 O O . PHE A 1 108 ? 6.410 7.874 -8.385 1.00 96.88 108 PHE A O 1
ATOM 896 N N . ALA A 1 109 ? 5.617 8.045 -10.484 1.00 97.19 109 ALA A N 1
ATOM 897 C CA . ALA A 1 109 ? 6.843 7.621 -11.145 1.00 97.19 109 ALA A CA 1
ATOM 898 C C . ALA A 1 109 ? 8.035 8.502 -10.769 1.00 97.19 109 ALA A C 1
ATOM 900 O O . ALA A 1 109 ? 9.105 7.980 -10.450 1.00 97.19 109 ALA A O 1
ATOM 901 N N . LYS A 1 110 ? 7.839 9.825 -10.728 1.00 96.31 110 LYS A N 1
ATOM 902 C CA . LYS A 1 110 ? 8.858 10.780 -10.284 1.00 96.31 110 LYS A CA 1
ATOM 903 C C . LYS A 1 110 ? 9.265 10.525 -8.832 1.00 96.31 110 LYS A C 1
ATOM 905 O O . LYS A 1 110 ? 10.453 10.392 -8.542 1.00 96.31 110 LYS A O 1
ATOM 910 N N . SER A 1 111 ? 8.297 10.400 -7.920 1.00 94.50 111 SER A N 1
ATOM 911 C CA . SER A 1 111 ? 8.572 10.141 -6.499 1.00 94.50 111 SER A CA 1
ATOM 912 C C . SER A 1 111 ? 9.285 8.806 -6.284 1.00 94.50 111 SER A C 1
ATOM 914 O O . SER A 1 111 ? 10.215 8.706 -5.482 1.00 94.50 111 SER A O 1
ATOM 916 N N . PHE A 1 112 ? 8.858 7.777 -7.007 1.00 95.12 112 PHE A N 1
ATOM 917 C CA . PHE A 1 112 ? 9.412 6.436 -6.929 1.00 95.12 112 PHE A CA 1
ATOM 918 C C . PHE A 1 112 ? 10.836 6.375 -7.484 1.00 95.12 112 PHE A C 1
ATOM 920 O O . PHE A 1 112 ? 11.717 5.771 -6.872 1.00 95.12 112 PHE A O 1
ATOM 927 N N . PHE A 1 113 ? 11.087 7.062 -8.599 1.00 95.19 113 PHE A N 1
ATOM 928 C CA . PHE A 1 113 ? 12.408 7.180 -9.202 1.00 95.19 113 PHE A CA 1
ATOM 929 C C . PHE A 1 113 ? 13.419 7.810 -8.242 1.00 95.19 113 PHE A C 1
ATOM 931 O O . PHE A 1 113 ? 14.468 7.205 -8.006 1.00 95.19 113 PHE A O 1
ATOM 938 N N . CYS A 1 114 ? 13.084 8.956 -7.640 1.00 93.75 114 CYS A N 1
ATOM 939 C CA . CYS A 1 114 ? 13.913 9.603 -6.619 1.00 93.75 114 CYS A CA 1
ATOM 940 C C . CYS A 1 114 ? 14.159 8.659 -5.432 1.00 93.75 114 CYS A C 1
ATOM 942 O O . CYS A 1 114 ? 15.304 8.363 -5.089 1.00 93.75 114 CYS A O 1
ATOM 944 N N . PHE A 1 115 ? 13.094 8.066 -4.885 1.00 91.94 115 PHE A N 1
ATOM 945 C CA . PHE A 1 115 ? 13.190 7.160 -3.739 1.00 91.94 115 PHE A CA 1
ATOM 946 C C . PHE A 1 115 ? 14.068 5.926 -3.998 1.00 91.94 115 PHE A C 1
ATOM 948 O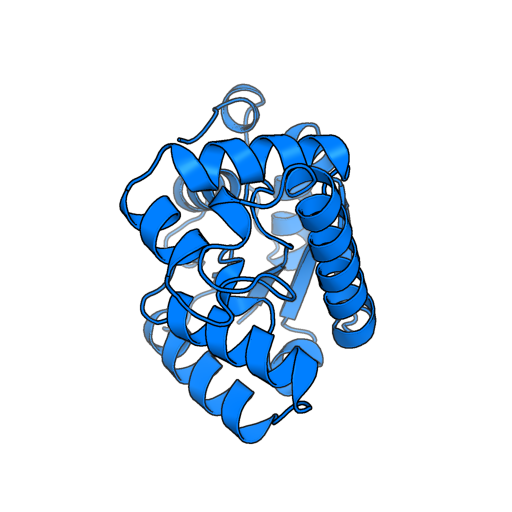 O . PHE A 1 115 ? 14.787 5.476 -3.103 1.00 91.94 115 PHE A O 1
ATOM 955 N N . SER A 1 116 ? 14.032 5.372 -5.213 1.00 92.25 116 SER A N 1
ATOM 956 C CA . SER A 1 116 ? 14.865 4.227 -5.608 1.00 92.25 116 SER A CA 1
ATOM 957 C C . SER A 1 116 ? 16.364 4.549 -5.663 1.00 92.25 116 SER A C 1
ATOM 959 O O . SER A 1 116 ? 17.173 3.634 -5.774 1.00 92.25 116 SER A O 1
ATOM 961 N N . ARG A 1 117 ? 16.745 5.833 -5.607 1.00 92.00 117 ARG A N 1
ATOM 962 C CA . ARG A 1 117 ? 18.127 6.314 -5.760 1.00 92.00 117 ARG A CA 1
ATOM 963 C C . ARG A 1 117 ? 18.675 7.007 -4.518 1.00 92.00 117 ARG A C 1
ATOM 965 O O . ARG A 1 117 ? 19.864 6.900 -4.255 1.00 92.00 117 ARG A O 1
ATOM 972 N N . GLU A 1 118 ? 17.825 7.667 -3.739 1.00 90.00 118 GLU A N 1
ATOM 973 C CA . GLU A 1 118 ? 18.257 8.459 -2.580 1.00 90.00 118 GLU A CA 1
ATOM 974 C C . GLU A 1 118 ? 18.714 7.607 -1.388 1.00 90.00 118 GLU A C 1
ATOM 976 O O . GLU A 1 118 ? 19.706 7.923 -0.736 1.00 90.00 118 GLU A O 1
ATOM 981 N N . LYS A 1 119 ? 17.998 6.520 -1.069 1.00 85.44 119 LYS A N 1
ATOM 982 C CA . LYS A 1 119 ? 18.277 5.707 0.128 1.00 85.44 119 LYS A CA 1
ATOM 983 C C . LYS A 1 119 ? 19.039 4.442 -0.245 1.00 85.44 119 LYS A C 1
ATOM 985 O O . LYS A 1 119 ? 18.520 3.638 -1.007 1.00 85.44 119 LYS A O 1
ATOM 990 N N . SER A 1 120 ? 20.190 4.178 0.374 1.00 91.19 120 SER A N 1
ATOM 991 C CA . SER A 1 120 ? 21.036 3.003 0.071 1.00 91.19 120 SER A CA 1
ATOM 992 C C . SER A 1 120 ? 20.285 1.664 0.118 1.00 91.19 120 SER A C 1
ATOM 994 O O . SER A 1 120 ? 20.368 0.865 -0.809 1.00 91.19 120 SER A O 1
ATOM 996 N N . LYS A 1 121 ? 19.474 1.429 1.158 1.00 91.44 121 LYS A N 1
ATOM 997 C CA . LYS A 1 121 ? 18.647 0.211 1.268 1.00 91.44 121 LYS A CA 1
ATOM 998 C C . LYS A 1 121 ? 17.582 0.125 0.173 1.00 91.44 121 LYS A C 1
ATOM 1000 O O . LYS A 1 121 ? 17.292 -0.966 -0.307 1.00 91.44 121 LYS A O 1
ATOM 1005 N N . SER A 1 122 ? 17.002 1.266 -0.198 1.00 89.12 122 SER A N 1
ATOM 1006 C CA . SER A 1 122 ? 16.046 1.360 -1.302 1.00 89.12 122 SER A CA 1
ATOM 1007 C C . SER A 1 122 ? 16.752 1.047 -2.619 1.00 89.12 122 SER A C 1
ATOM 1009 O O . SER A 1 122 ? 16.344 0.138 -3.331 1.00 89.12 122 SER A O 1
ATOM 1011 N N . PHE A 1 123 ? 17.885 1.695 -2.877 1.00 93.69 123 PHE A N 1
ATOM 1012 C CA . PHE A 1 123 ? 18.729 1.438 -4.034 1.00 93.69 123 PHE A CA 1
ATOM 1013 C C . PHE A 1 123 ? 19.068 -0.043 -4.172 1.00 93.69 123 PHE A C 1
ATOM 1015 O O . PHE A 1 123 ? 18.872 -0.613 -5.242 1.00 93.69 123 PHE A O 1
ATOM 1022 N N . ILE A 1 124 ? 19.487 -0.703 -3.092 1.00 94.00 124 ILE A N 1
ATOM 1023 C CA . ILE A 1 124 ? 19.779 -2.136 -3.144 1.00 94.00 124 ILE A CA 1
ATOM 1024 C C . ILE A 1 124 ? 18.525 -2.938 -3.506 1.00 94.00 124 ILE A C 1
ATOM 1026 O O . ILE A 1 124 ? 18.565 -3.776 -4.404 1.00 94.00 124 ILE A O 1
ATOM 1030 N N . ALA A 1 125 ? 17.400 -2.659 -2.847 1.00 93.06 125 ALA A N 1
ATOM 1031 C CA . ALA A 1 125 ? 16.164 -3.390 -3.083 1.00 93.06 125 ALA A CA 1
ATOM 1032 C C . ALA A 1 125 ? 15.653 -3.237 -4.525 1.00 93.06 125 ALA A C 1
ATOM 1034 O O . ALA A 1 125 ? 15.312 -4.225 -5.165 1.00 93.06 125 ALA A O 1
ATOM 1035 N N . HIS A 1 126 ? 15.671 -2.018 -5.065 1.00 92.50 126 HIS A N 1
ATOM 1036 C CA . HIS A 1 126 ? 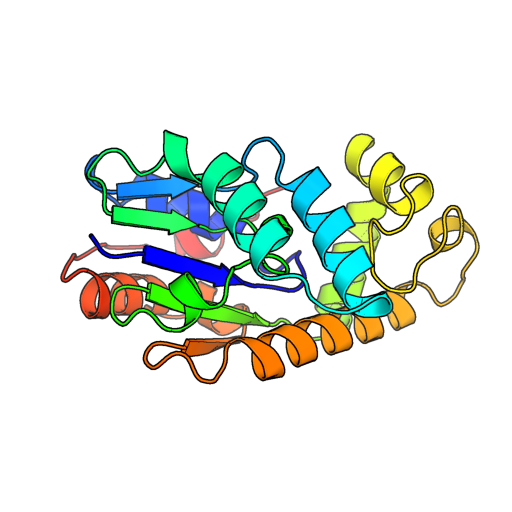15.170 -1.717 -6.406 1.00 92.50 126 HIS A CA 1
ATOM 1037 C C . HIS A 1 126 ? 16.093 -2.162 -7.545 1.00 92.50 126 HIS A C 1
ATOM 1039 O O . HIS A 1 126 ? 15.627 -2.241 -8.678 1.00 92.50 126 HIS A O 1
ATOM 1045 N N . ASN A 1 127 ? 17.372 -2.438 -7.273 1.00 93.81 127 ASN A N 1
ATOM 1046 C CA . ASN A 1 127 ? 18.335 -2.806 -8.313 1.00 93.81 127 ASN A CA 1
ATOM 1047 C C . ASN A 1 127 ? 18.830 -4.251 -8.217 1.00 93.81 127 ASN A C 1
ATOM 1049 O O . ASN A 1 127 ? 19.258 -4.785 -9.232 1.00 93.81 127 ASN A O 1
ATOM 1053 N N . PHE A 1 128 ? 18.782 -4.898 -7.052 1.00 95.88 128 PHE A N 1
ATOM 1054 C CA . PHE A 1 128 ? 19.423 -6.208 -6.874 1.00 95.88 128 PHE A CA 1
ATOM 1055 C C . PHE A 1 128 ? 18.520 -7.285 -6.285 1.00 95.88 128 PHE A C 1
ATOM 1057 O O . PHE A 1 128 ? 18.890 -8.452 -6.344 1.00 95.88 128 PHE A O 1
ATOM 1064 N N . ILE A 1 129 ? 17.351 -6.940 -5.740 1.00 95.31 129 ILE A N 1
ATOM 1065 C CA . ILE A 1 129 ? 16.414 -7.942 -5.223 1.00 95.31 129 ILE A CA 1
ATOM 1066 C C . ILE A 1 129 ? 15.438 -8.325 -6.346 1.00 95.31 129 ILE A C 1
ATOM 1068 O O . ILE A 1 129 ? 14.635 -7.484 -6.764 1.00 95.31 129 ILE A O 1
ATOM 1072 N N . PRO A 1 130 ? 15.469 -9.578 -6.843 1.00 94.19 130 PRO A N 1
ATOM 1073 C CA . PRO A 1 130 ? 14.516 -10.040 -7.844 1.00 94.19 130 PRO A CA 1
ATOM 1074 C C . PRO A 1 130 ? 13.085 -9.910 -7.334 1.00 94.19 130 PRO A C 1
ATOM 1076 O O . PRO A 1 130 ? 12.818 -10.131 -6.151 1.00 94.19 130 PRO A O 1
ATOM 1079 N N . LEU A 1 131 ? 12.161 -9.561 -8.233 1.00 95.38 131 LEU A N 1
ATOM 1080 C CA . LEU A 1 131 ? 10.741 -9.398 -7.909 1.00 95.38 131 LEU A CA 1
ATOM 1081 C C . LEU A 1 131 ? 10.493 -8.399 -6.769 1.00 95.38 131 LEU A C 1
ATOM 1083 O O . 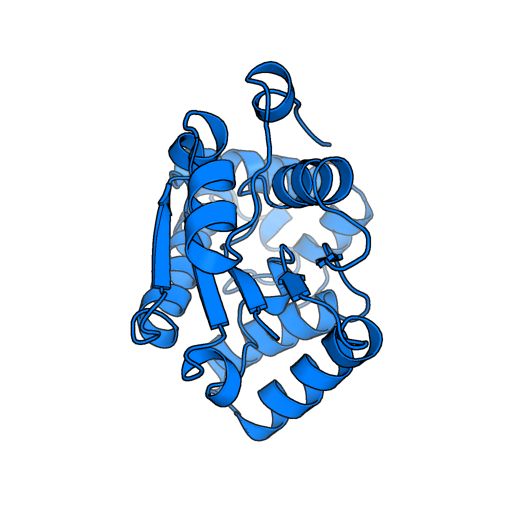LEU A 1 131 ? 9.473 -8.469 -6.085 1.00 95.38 131 LEU A O 1
ATOM 1087 N N . TRP A 1 132 ? 11.391 -7.431 -6.559 1.00 96.19 132 TRP A N 1
ATOM 1088 C CA . TRP A 1 132 ? 11.102 -6.306 -5.673 1.00 96.19 132 TRP A CA 1
ATOM 1089 C C . TRP A 1 132 ? 9.957 -5.446 -6.218 1.00 96.19 132 TRP A C 1
ATOM 1091 O O . TRP A 1 132 ? 9.112 -4.972 -5.454 1.00 96.19 132 TRP A O 1
ATOM 1101 N N . GLN A 1 133 ? 9.904 -5.282 -7.542 1.00 95.25 133 GLN A N 1
ATOM 1102 C CA . GLN A 1 133 ? 8.784 -4.701 -8.274 1.00 95.25 133 GLN A CA 1
ATOM 1103 C C . GLN A 1 133 ? 8.344 -5.639 -9.391 1.00 95.25 133 GLN A C 1
ATOM 1105 O O . GLN A 1 133 ? 9.156 -6.364 -9.964 1.00 95.25 133 GLN A O 1
ATOM 1110 N N . ILE A 1 134 ? 7.055 -5.585 -9.713 1.00 94.38 134 ILE A N 1
ATOM 1111 C CA . ILE A 1 134 ? 6.487 -6.282 -10.865 1.00 94.38 134 ILE A CA 1
ATOM 1112 C C . ILE A 1 134 ? 7.188 -5.759 -12.119 1.00 94.38 134 ILE A C 1
ATOM 1114 O O . ILE A 1 134 ? 7.361 -4.558 -12.293 1.00 94.38 134 ILE A O 1
ATOM 1118 N N . GLY A 1 135 ? 7.630 -6.663 -12.978 1.00 91.69 135 GLY A N 1
ATOM 1119 C CA . GLY A 1 135 ? 8.137 -6.347 -14.303 1.00 91.69 135 GLY A CA 1
ATOM 1120 C C . GLY A 1 135 ? 9.540 -5.760 -14.352 1.00 91.69 135 GLY A C 1
ATOM 1121 O O . GLY A 1 135 ? 10.053 -5.665 -15.456 1.00 91.69 135 GLY A O 1
ATOM 1122 N N . ILE A 1 136 ? 10.180 -5.387 -13.238 1.00 94.31 136 ILE A N 1
ATOM 1123 C CA . ILE A 1 136 ? 11.542 -4.821 -13.237 1.00 94.31 136 ILE A CA 1
ATOM 1124 C C . ILE A 1 136 ? 12.550 -5.900 -12.875 1.00 94.31 136 ILE A C 1
ATOM 1126 O O . ILE A 1 136 ? 12.523 -6.442 -11.767 1.00 94.31 136 ILE A O 1
ATOM 1130 N N . TRP A 1 137 ? 13.469 -6.167 -13.797 1.00 93.38 137 TRP A N 1
ATOM 1131 C CA . TRP A 1 137 ? 14.585 -7.070 -13.548 1.00 93.38 137 TRP A CA 1
ATOM 1132 C C . TRP A 1 137 ? 15.694 -6.385 -12.741 1.00 93.38 137 TRP A C 1
ATOM 1134 O O . TRP A 1 137 ? 15.832 -5.157 -12.795 1.00 93.38 137 TRP A O 1
ATOM 1144 N N . PRO A 1 138 ? 16.520 -7.151 -12.002 1.00 93.12 138 PRO A N 1
ATOM 1145 C CA . PRO A 1 138 ? 17.732 -6.611 -11.402 1.00 93.12 138 PRO A CA 1
ATOM 1146 C C . PRO A 1 138 ? 18.557 -5.826 -12.429 1.00 93.12 138 PRO A C 1
ATOM 1148 O O . PRO A 1 138 ? 18.619 -6.196 -13.600 1.00 93.12 138 PRO A O 1
ATOM 1151 N N . ILE A 1 139 ? 19.171 -4.728 -11.989 1.00 93.56 139 ILE A N 1
ATOM 1152 C CA . ILE A 1 139 ? 19.975 -3.780 -12.778 1.00 93.56 139 ILE A CA 1
ATOM 1153 C C . ILE A 1 139 ? 19.157 -2.968 -13.799 1.00 93.56 139 ILE A C 1
ATOM 1155 O O . ILE A 1 139 ? 19.576 -1.871 -14.168 1.00 93.56 139 ILE A O 1
ATOM 1159 N N . GLU A 1 140 ? 17.956 -3.407 -14.190 1.00 94.00 140 GLU A N 1
ATOM 1160 C CA . GLU A 1 140 ? 17.134 -2.727 -15.194 1.00 94.00 140 GLU A CA 1
ATOM 1161 C C . GLU A 1 140 ? 16.855 -1.264 -14.823 1.00 94.00 140 GLU A C 1
ATOM 1163 O O . GLU A 1 140 ? 16.933 -0.378 -15.672 1.00 94.00 140 GLU A O 1
ATOM 1168 N N . ASN A 1 141 ? 16.612 -0.980 -13.541 1.00 91.50 141 ASN A N 1
ATOM 1169 C CA . ASN A 1 141 ? 16.382 0.382 -13.060 1.00 91.50 141 ASN A CA 1
ATOM 1170 C C . ASN A 1 141 ? 17.583 1.329 -13.281 1.00 91.50 141 ASN A C 1
ATOM 1172 O O . ASN A 1 141 ? 17.381 2.542 -13.333 1.00 91.50 141 ASN A O 1
ATOM 1176 N N . LEU A 1 142 ? 18.807 0.814 -13.452 1.00 92.25 142 LEU A N 1
ATOM 1177 C CA . LEU A 1 142 ? 20.002 1.614 -13.756 1.00 92.25 142 LEU A CA 1
ATOM 1178 C C . LEU A 1 142 ? 20.176 1.875 -15.255 1.00 92.25 142 LEU A C 1
ATOM 1180 O O . LEU A 1 142 ? 20.612 2.958 -15.634 1.00 92.25 142 LEU A O 1
ATOM 1184 N N . ILE A 1 143 ? 19.840 0.896 -16.096 1.00 95.00 143 ILE A N 1
ATOM 1185 C CA . ILE A 1 143 ? 20.136 0.926 -17.538 1.00 95.00 143 ILE A CA 1
ATOM 1186 C C . ILE A 1 143 ? 18.952 1.393 -18.394 1.00 95.00 143 ILE A C 1
ATOM 1188 O O . ILE A 1 143 ? 19.143 1.903 -19.499 1.00 95.00 143 ILE A O 1
ATOM 1192 N N . ASN A 1 144 ? 17.718 1.229 -17.910 1.00 94.19 144 ASN A N 1
ATOM 1193 C CA . ASN A 1 144 ? 16.518 1.543 -18.673 1.00 94.19 144 ASN A CA 1
ATOM 1194 C C . ASN A 1 144 ? 16.245 3.055 -18.669 1.00 94.19 144 ASN A C 1
ATOM 1196 O O . ASN A 1 144 ? 15.788 3.628 -17.678 1.00 94.19 144 ASN A O 1
ATOM 1200 N N . LYS A 1 145 ? 16.458 3.701 -19.822 1.00 94.50 145 LYS A N 1
ATOM 1201 C CA . LYS A 1 145 ? 16.197 5.139 -20.027 1.00 94.50 145 LYS A CA 1
ATOM 1202 C C . LYS A 1 145 ? 14.728 5.526 -19.804 1.00 94.50 145 LYS A C 1
ATOM 1204 O O . LYS A 1 145 ? 14.444 6.661 -19.439 1.00 94.50 145 LYS A O 1
ATOM 1209 N N . ASN A 1 146 ? 13.806 4.578 -19.968 1.00 96.19 146 ASN A N 1
ATOM 1210 C CA . ASN A 1 146 ? 12.363 4.768 -19.829 1.00 96.19 146 ASN A CA 1
ATOM 1211 C C . ASN A 1 146 ? 11.820 4.235 -18.493 1.00 96.19 146 ASN A C 1
ATOM 1213 O O . ASN A 1 146 ? 10.622 3.980 -18.367 1.00 96.19 146 ASN A O 1
ATOM 1217 N N . ILE A 1 147 ? 12.671 4.071 -17.474 1.00 96.12 147 ILE A N 1
ATOM 1218 C CA . ILE A 1 147 ? 12.271 3.455 -16.203 1.00 96.12 147 ILE A CA 1
ATOM 1219 C C . ILE A 1 147 ? 11.109 4.179 -15.503 1.00 96.12 147 ILE A C 1
ATOM 1221 O O . ILE A 1 147 ? 10.276 3.532 -14.880 1.00 96.12 147 ILE A O 1
ATOM 1225 N N . GLN A 1 148 ? 10.982 5.504 -15.647 1.00 97.00 148 GLN A N 1
ATOM 1226 C CA . GLN A 1 148 ? 9.843 6.245 -15.084 1.00 97.00 148 GLN A CA 1
ATOM 1227 C C . GLN A 1 148 ? 8.512 5.883 -15.757 1.00 97.00 148 GLN A C 1
ATOM 1229 O O . GLN A 1 148 ? 7.496 5.739 -15.077 1.00 97.00 148 GLN A O 1
ATOM 1234 N N . LYS A 1 149 ? 8.512 5.666 -17.079 1.00 97.06 149 LYS A N 1
ATOM 1235 C CA . LYS A 1 149 ? 7.328 5.159 -17.784 1.00 97.06 149 LYS A CA 1
ATOM 1236 C C . LYS A 1 149 ? 6.941 3.789 -17.228 1.00 97.06 149 LYS A C 1
ATOM 1238 O O . LYS A 1 149 ? 5.795 3.583 -16.851 1.00 97.06 149 LYS A O 1
ATOM 1243 N N . LYS A 1 150 ? 7.927 2.909 -17.052 1.00 96.94 150 LYS A N 1
ATOM 1244 C CA . LYS A 1 150 ? 7.719 1.584 -16.464 1.00 96.94 150 LYS A CA 1
ATOM 1245 C C . LYS A 1 150 ? 7.196 1.648 -15.023 1.00 96.94 150 LYS A C 1
ATOM 1247 O O . LYS A 1 150 ? 6.333 0.863 -14.652 1.00 96.94 150 LYS A O 1
ATOM 1252 N N . TYR A 1 151 ? 7.644 2.609 -14.212 1.00 97.38 151 TYR A N 1
ATOM 1253 C CA . TYR A 1 151 ? 7.061 2.843 -12.886 1.00 97.38 151 TYR A CA 1
ATOM 1254 C C . TYR A 1 151 ? 5.588 3.248 -12.943 1.00 97.38 151 TYR A C 1
ATOM 1256 O O . TYR A 1 151 ? 4.816 2.794 -12.100 1.00 97.38 151 TYR A O 1
ATOM 1264 N N . SER A 1 152 ? 5.193 4.045 -13.936 1.00 97.50 152 SER A N 1
ATOM 1265 C CA . SER A 1 152 ? 3.785 4.398 -14.160 1.00 97.50 152 SER A CA 1
ATOM 1266 C C . SER A 1 152 ? 2.959 3.148 -14.487 1.00 97.50 152 SER A C 1
ATOM 1268 O O . SER A 1 152 ? 1.963 2.881 -13.824 1.00 97.50 152 SER A O 1
ATOM 1270 N N . GLU A 1 153 ? 3.443 2.317 -15.415 1.00 97.19 153 GLU A N 1
ATOM 1271 C CA . GLU A 1 153 ? 2.796 1.054 -15.804 1.00 97.19 153 GLU A CA 1
ATOM 1272 C C . GLU A 1 153 ? 2.662 0.088 -14.611 1.00 97.19 153 GLU A C 1
ATOM 1274 O O . GLU A 1 153 ? 1.620 -0.524 -14.399 1.00 97.19 153 GLU A O 1
ATOM 1279 N N . ILE A 1 154 ? 3.691 -0.024 -13.766 1.00 96.12 154 ILE A N 1
ATOM 1280 C CA . ILE A 1 154 ? 3.658 -0.877 -12.564 1.00 96.12 154 ILE A CA 1
ATOM 1281 C C . ILE A 1 154 ? 2.632 -0.389 -11.549 1.00 96.12 154 ILE A C 1
ATOM 1283 O O . ILE A 1 154 ? 1.972 -1.203 -10.900 1.00 96.12 154 ILE A O 1
ATOM 1287 N N . MET A 1 155 ? 2.516 0.927 -11.384 1.00 96.94 155 MET A N 1
ATOM 1288 C CA . MET A 1 155 ? 1.514 1.520 -10.510 1.00 96.94 155 MET A CA 1
ATOM 1289 C C . MET A 1 155 ? 0.108 1.160 -10.988 1.00 96.94 155 MET A C 1
ATOM 1291 O O . MET A 1 155 ? -0.698 0.678 -10.192 1.00 96.94 155 MET A O 1
ATOM 1295 N N . GLU A 1 156 ? -0.155 1.305 -12.286 1.00 97.50 156 GLU A N 1
ATOM 1296 C CA . GLU A 1 156 ? -1.430 0.935 -12.902 1.00 97.50 156 GLU A CA 1
ATOM 1297 C C . GLU A 1 156 ? -1.727 -0.559 -12.729 1.00 97.50 156 GLU A C 1
ATOM 1299 O O . GLU A 1 156 ? -2.818 -0.917 -12.283 1.00 97.50 156 GLU A O 1
ATOM 1304 N N . LEU A 1 157 ? -0.743 -1.433 -12.979 1.00 97.44 157 LEU A N 1
ATOM 1305 C CA . LEU A 1 157 ? -0.871 -2.880 -12.780 1.00 97.44 157 LEU A CA 1
ATOM 1306 C C . LEU A 1 157 ? -1.221 -3.236 -11.329 1.00 97.44 157 LEU A C 1
ATOM 1308 O O . LEU A 1 157 ? -2.106 -4.058 -11.090 1.00 97.44 157 LEU A O 1
ATOM 1312 N N . LYS A 1 158 ? -0.558 -2.610 -10.350 1.00 97.75 158 LYS A N 1
ATOM 1313 C CA . LYS A 1 158 ? -0.841 -2.838 -8.925 1.00 97.75 158 LYS A CA 1
ATOM 1314 C C . LYS A 1 158 ? -2.218 -2.320 -8.527 1.00 97.75 158 LYS A C 1
ATOM 1316 O O . LYS A 1 158 ? -2.949 -3.026 -7.839 1.00 97.75 158 LYS A O 1
ATOM 1321 N N . ASN A 1 159 ? -2.600 -1.130 -8.979 1.00 98.25 159 ASN A N 1
ATOM 1322 C CA . ASN A 1 159 ? -3.917 -0.574 -8.680 1.00 98.25 159 ASN A CA 1
ATOM 1323 C C . ASN A 1 159 ? -5.037 -1.418 -9.282 1.00 98.25 159 ASN A C 1
ATOM 1325 O O . ASN A 1 159 ? -6.021 -1.687 -8.594 1.00 98.25 159 ASN A O 1
ATOM 1329 N N . LYS A 1 160 ? -4.859 -1.890 -10.521 1.00 98.12 160 LYS A N 1
ATOM 1330 C CA . LYS A 1 160 ? -5.774 -2.846 -11.143 1.00 98.12 160 LYS A CA 1
ATOM 1331 C C . LYS A 1 160 ? -5.860 -4.133 -10.327 1.00 98.12 160 LYS A C 1
ATOM 1333 O O . LYS A 1 160 ? -6.958 -4.572 -10.015 1.00 98.12 160 LYS A O 1
ATOM 1338 N N . TYR A 1 161 ? -4.724 -4.688 -9.905 1.00 97.69 161 TYR A N 1
ATOM 1339 C CA . TYR A 1 161 ? -4.707 -5.864 -9.038 1.00 97.69 161 TYR A CA 1
ATOM 1340 C C . TYR A 1 161 ? -5.506 -5.640 -7.743 1.00 97.69 161 TYR A C 1
ATOM 1342 O O . TYR A 1 161 ? -6.307 -6.495 -7.371 1.00 97.69 161 TYR A O 1
ATOM 1350 N N . PHE A 1 162 ? -5.327 -4.506 -7.057 1.00 98.19 162 PHE A N 1
ATOM 1351 C CA . PHE A 1 162 ? -6.070 -4.209 -5.826 1.00 98.19 162 PHE A CA 1
ATOM 1352 C C . PHE A 1 162 ? -7.566 -4.045 -6.070 1.00 98.19 162 PHE A C 1
ATOM 1354 O O . PHE A 1 162 ? -8.369 -4.477 -5.252 1.00 98.19 162 PHE A O 1
ATOM 1361 N N . GLU A 1 163 ? -7.956 -3.420 -7.173 1.00 98.19 163 GLU A N 1
ATOM 1362 C CA . GLU A 1 163 ? -9.360 -3.266 -7.541 1.00 98.19 163 GLU A CA 1
ATOM 1363 C C . GLU A 1 163 ? -9.999 -4.618 -7.867 1.00 98.19 163 GLU A C 1
ATOM 1365 O O . GLU A 1 163 ? -10.997 -4.978 -7.245 1.00 98.19 163 GLU A O 1
ATOM 1370 N N . ASP A 1 164 ? -9.363 -5.421 -8.718 1.00 97.38 164 ASP A N 1
ATOM 1371 C CA . ASP A 1 164 ? -9.848 -6.748 -9.108 1.00 97.38 164 ASP A CA 1
ATOM 1372 C C . ASP A 1 164 ? -9.961 -7.701 -7.897 1.00 97.38 164 ASP A C 1
ATOM 1374 O O . ASP A 1 164 ? -10.850 -8.551 -7.851 1.00 97.38 164 ASP A O 1
ATOM 1378 N N . ASN A 1 165 ? -9.079 -7.566 -6.895 1.00 96.81 165 ASN A N 1
ATOM 1379 C CA . ASN A 1 165 ? -9.025 -8.482 -5.750 1.00 96.81 165 ASN A CA 1
ATOM 1380 C C . ASN A 1 165 ? -9.721 -7.979 -4.483 1.00 96.81 165 ASN A C 1
ATOM 1382 O O . ASN A 1 165 ? -9.998 -8.810 -3.622 1.00 96.81 165 ASN A O 1
ATOM 1386 N N . TYR A 1 166 ? -9.949 -6.673 -4.305 1.00 98.00 166 TYR A N 1
ATOM 1387 C CA . TYR A 1 166 ? -10.452 -6.118 -3.035 1.00 98.00 166 TYR A CA 1
ATOM 1388 C C . TYR A 1 166 ? -11.762 -5.342 -3.160 1.00 98.00 166 TYR A C 1
ATOM 1390 O O . TYR A 1 166 ? -12.400 -5.110 -2.135 1.00 98.00 166 TYR A O 1
ATOM 1398 N N . SER A 1 167 ? -12.190 -4.969 -4.371 1.00 97.69 167 SER A N 1
ATOM 1399 C CA . SER A 1 167 ? -13.402 -4.156 -4.575 1.00 97.69 167 SER A CA 1
ATOM 1400 C C . SER A 1 167 ? -14.696 -4.817 -4.096 1.00 97.69 167 SER A C 1
ATOM 1402 O O . SER A 1 167 ? -15.656 -4.116 -3.794 1.00 97.69 167 SER A O 1
ATOM 1404 N N . PHE A 1 168 ? -14.725 -6.147 -3.969 1.00 96.69 168 PHE A N 1
ATOM 1405 C CA . PHE A 1 168 ? -15.881 -6.872 -3.436 1.00 96.69 168 PHE A CA 1
ATOM 1406 C C . PHE A 1 168 ? -16.026 -6.778 -1.907 1.00 96.69 168 PHE A C 1
ATOM 1408 O O . PHE A 1 168 ? -17.056 -7.193 -1.375 1.00 96.69 168 PHE A O 1
ATOM 1415 N N . ASN A 1 169 ? -15.023 -6.271 -1.173 1.00 98.12 169 ASN A N 1
ATOM 1416 C CA . ASN A 1 169 ? -15.179 -6.020 0.260 1.00 98.12 169 ASN A CA 1
ATOM 1417 C C . ASN A 1 169 ? -16.265 -4.939 0.462 1.00 98.12 169 ASN A C 1
ATOM 1419 O O . ASN A 1 169 ? -16.185 -3.876 -0.154 1.00 98.12 169 ASN A O 1
ATOM 1423 N N . PRO A 1 170 ? -17.250 -5.148 1.356 1.00 95.06 170 PRO A N 1
ATOM 1424 C CA . PRO A 1 170 ? -18.378 -4.223 1.527 1.00 95.06 170 PRO A CA 1
ATOM 1425 C C . PRO A 1 170 ? -17.978 -2.835 2.052 1.00 95.06 170 PRO A C 1
ATOM 1427 O O . PRO A 1 170 ? -18.748 -1.887 1.950 1.00 95.06 170 PRO A O 1
ATOM 1430 N N . ASN A 1 171 ? -16.777 -2.710 2.615 1.00 97.81 171 ASN A N 1
ATOM 1431 C CA . ASN A 1 171 ? -16.201 -1.481 3.147 1.00 97.81 171 ASN A CA 1
ATOM 1432 C C . ASN A 1 171 ? -14.975 -1.026 2.326 1.00 97.81 171 ASN A C 1
ATOM 1434 O O . ASN A 1 171 ? -14.089 -0.356 2.872 1.00 97.81 171 ASN A O 1
ATOM 1438 N N . TYR A 1 172 ? -14.879 -1.421 1.053 1.00 98.50 172 TYR A N 1
ATOM 1439 C CA . TYR A 1 172 ? -13.813 -0.993 0.152 1.00 98.50 172 TYR A CA 1
ATOM 1440 C C . TYR A 1 172 ? -14.021 0.452 -0.303 1.00 98.50 172 TYR A C 1
ATOM 1442 O O . TYR A 1 172 ? -15.103 0.833 -0.747 1.00 98.50 172 TYR A O 1
ATOM 1450 N N . ILE A 1 173 ? -12.966 1.261 -0.226 1.00 97.81 173 ILE A N 1
ATOM 1451 C CA . ILE A 1 173 ? -12.972 2.648 -0.689 1.00 97.81 173 ILE A CA 1
ATOM 1452 C C . ILE A 1 173 ? -11.705 2.893 -1.497 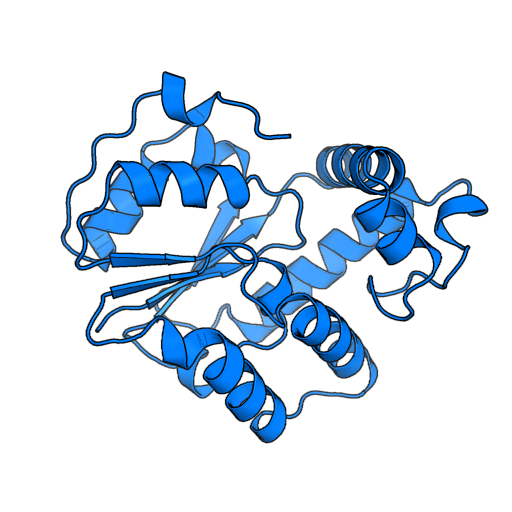1.00 97.81 173 ILE A C 1
ATOM 1454 O O . ILE A 1 173 ? -10.602 2.746 -0.976 1.00 97.81 173 ILE A O 1
ATOM 1458 N N . LYS A 1 174 ? -11.862 3.322 -2.749 1.00 98.00 174 LYS A N 1
ATOM 1459 C CA . LYS A 1 174 ? -10.765 3.820 -3.583 1.00 98.00 174 LYS A CA 1
ATOM 1460 C C . LYS A 1 174 ? -10.723 5.342 -3.507 1.00 98.00 174 LYS A C 1
ATOM 1462 O O . LYS A 1 174 ? -11.741 6.001 -3.706 1.00 98.00 174 LYS A O 1
ATOM 1467 N N . VAL A 1 175 ? -9.558 5.900 -3.204 1.00 97.31 175 VAL A N 1
ATOM 1468 C CA . VAL A 1 175 ? -9.385 7.332 -2.956 1.00 97.31 175 VAL A CA 1
ATOM 1469 C C . VAL A 1 175 ? -8.061 7.823 -3.533 1.00 97.31 175 VAL A C 1
ATOM 1471 O O . VAL A 1 175 ? -7.046 7.127 -3.500 1.00 97.31 175 VAL A O 1
ATOM 1474 N N . ASP A 1 176 ? -8.101 9.027 -4.088 1.00 95.94 176 ASP A N 1
ATOM 1475 C CA . ASP A 1 176 ? -6.916 9.712 -4.586 1.00 95.94 176 ASP A CA 1
ATOM 1476 C C . ASP A 1 176 ? -6.066 10.225 -3.410 1.00 95.94 176 ASP A C 1
ATOM 1478 O O . ASP A 1 176 ? -6.612 10.706 -2.413 1.00 95.94 176 ASP A O 1
ATOM 1482 N N . MET A 1 177 ? -4.741 10.120 -3.513 1.00 94.81 177 MET A N 1
ATOM 1483 C CA . MET A 1 177 ? -3.806 10.559 -2.477 1.00 94.81 177 MET A CA 1
ATOM 1484 C C . MET A 1 177 ? -4.050 12.012 -2.056 1.00 94.81 177 MET A C 1
ATOM 1486 O O . MET A 1 177 ? -4.040 12.290 -0.856 1.00 94.81 177 MET A O 1
ATOM 1490 N N . ASP A 1 178 ? -4.320 12.916 -2.996 1.00 91.75 178 ASP A N 1
ATOM 1491 C CA . ASP A 1 178 ? -4.519 14.332 -2.694 1.00 91.75 178 ASP A CA 1
ATOM 1492 C C . ASP A 1 178 ? -5.784 14.538 -1.865 1.00 91.75 178 ASP A C 1
ATOM 1494 O O . ASP A 1 178 ? -5.818 15.381 -0.972 1.00 91.75 178 ASP A O 1
ATOM 1498 N N . LYS A 1 179 ? -6.818 13.716 -2.075 1.00 92.06 179 LYS A N 1
ATOM 1499 C CA . LYS A 1 179 ? -8.032 13.769 -1.251 1.00 92.06 179 LYS A CA 1
ATOM 1500 C C . LYS A 1 179 ? -7.764 13.350 0.189 1.00 92.06 179 LYS A C 1
ATOM 1502 O O . LYS A 1 179 ? -8.375 13.914 1.089 1.00 92.06 179 LYS A O 1
ATOM 1507 N N . ILE A 1 180 ? -6.853 12.410 0.437 1.00 92.00 180 ILE A N 1
ATOM 1508 C CA . ILE A 1 180 ? -6.534 11.978 1.809 1.00 92.00 180 ILE A CA 1
ATOM 1509 C C . ILE A 1 180 ? -5.879 13.104 2.616 1.00 92.00 180 ILE A C 1
ATOM 1511 O O . ILE A 1 180 ? -6.131 13.203 3.813 1.00 92.00 180 ILE A O 1
ATOM 1515 N N . PHE A 1 181 ? -5.057 13.936 1.970 1.00 89.25 181 PHE A N 1
ATOM 1516 C CA . PHE A 1 181 ? -4.288 15.000 2.625 1.00 89.25 181 PHE A CA 1
ATOM 1517 C C . PHE A 1 181 ? -4.903 16.402 2.508 1.00 89.25 181 PHE A C 1
ATOM 1519 O O . PHE A 1 181 ? -4.350 17.338 3.067 1.00 89.25 181 PHE A O 1
ATOM 1526 N N . ASN A 1 182 ? -6.038 16.557 1.822 1.00 82.31 182 ASN A N 1
ATOM 1527 C CA . ASN A 1 182 ? -6.721 17.850 1.665 1.00 82.31 182 ASN A CA 1
ATOM 1528 C C . ASN A 1 182 ? -8.175 17.833 2.156 1.00 82.31 182 ASN A C 1
ATOM 1530 O O . ASN A 1 182 ? -8.928 18.769 1.899 1.00 82.31 182 ASN A O 1
ATOM 1534 N N . SER A 1 183 ? -8.618 16.752 2.796 1.00 67.81 183 SER A N 1
ATOM 1535 C CA . SER A 1 183 ? -9.980 16.656 3.315 1.00 67.81 183 SER A CA 1
ATOM 1536 C C . SER A 1 183 ? -9.999 15.967 4.671 1.00 67.81 183 SER A C 1
ATOM 1538 O O . SER A 1 183 ? -9.091 15.196 4.985 1.00 67.81 183 SER A O 1
ATOM 1540 N N . ASN A 1 184 ? -11.087 16.152 5.427 1.00 87.94 184 ASN A N 1
ATOM 1541 C CA . ASN A 1 184 ? -11.373 15.449 6.689 1.00 87.94 184 ASN A CA 1
ATOM 1542 C C . ASN A 1 184 ? -11.610 13.935 6.474 1.00 87.94 184 ASN A C 1
ATOM 1544 O O . ASN A 1 184 ? -12.358 13.287 7.203 1.00 87.94 184 ASN A O 1
ATOM 1548 N N . PHE A 1 185 ? -11.021 13.344 5.431 1.00 94.19 185 PHE A N 1
ATOM 1549 C CA . PHE A 1 185 ? -11.166 11.949 5.057 1.00 94.19 185 PHE A CA 1
ATOM 1550 C C . PHE A 1 185 ? -10.726 11.022 6.183 1.00 94.19 185 PHE A C 1
ATOM 1552 O O . PHE A 1 185 ? -11.458 10.090 6.499 1.00 94.19 185 PHE A O 1
ATOM 1559 N N . LEU A 1 186 ? -9.554 11.258 6.788 1.00 94.38 186 LEU A N 1
ATOM 1560 C CA . LEU A 1 186 ? -9.069 10.408 7.879 1.00 94.38 186 LEU A CA 1
ATOM 1561 C C . LEU A 1 186 ? -10.008 10.480 9.085 1.00 94.38 186 LEU A C 1
ATOM 1563 O O . LEU A 1 186 ? -10.412 9.433 9.578 1.00 94.38 186 LEU A O 1
ATOM 1567 N N . GLU A 1 187 ? -10.421 11.680 9.493 1.00 95.31 187 GLU A N 1
ATOM 1568 C CA . GLU A 1 187 ? -11.371 11.880 10.595 1.00 95.31 187 GLU A CA 1
ATOM 1569 C C . GLU A 1 187 ? -12.683 11.136 10.335 1.00 95.31 187 GLU A C 1
ATOM 1571 O O . GLU A 1 187 ? -13.076 10.265 11.110 1.00 95.31 187 GLU A O 1
ATOM 1576 N N . ASN A 1 188 ? -13.297 11.377 9.173 1.00 95.75 188 ASN A N 1
ATOM 1577 C CA . ASN A 1 188 ? -14.539 10.730 8.762 1.00 95.75 188 ASN A CA 1
ATOM 1578 C C . ASN A 1 188 ? -14.390 9.209 8.661 1.00 95.75 188 ASN A C 1
ATOM 1580 O O . ASN A 1 188 ? -15.296 8.463 9.029 1.00 95.75 188 ASN A O 1
ATOM 1584 N N . LYS A 1 189 ? -13.258 8.710 8.152 1.00 96.38 189 LYS A N 1
ATOM 1585 C CA . LYS A 1 189 ? -13.013 7.270 8.008 1.00 96.38 189 LYS A CA 1
ATOM 1586 C C . LYS A 1 189 ? -12.873 6.602 9.370 1.00 96.38 189 LYS A C 1
ATOM 1588 O O . LYS A 1 189 ? -13.420 5.512 9.549 1.00 96.38 189 LYS A O 1
ATOM 1593 N N . ILE A 1 190 ? -12.168 7.236 10.305 1.00 96.94 190 ILE A N 1
ATOM 1594 C CA . ILE A 1 190 ? -12.005 6.736 11.669 1.00 96.94 190 ILE A CA 1
ATOM 1595 C C . ILE A 1 190 ? -13.340 6.789 12.416 1.00 96.94 190 ILE A C 1
ATOM 1597 O O . ILE A 1 190 ? -13.741 5.767 12.973 1.00 96.94 190 ILE A O 1
ATOM 1601 N N . PHE A 1 191 ? -14.081 7.895 12.332 1.00 96.88 191 PHE A N 1
ATOM 1602 C CA . PHE A 1 191 ? -15.398 8.023 12.952 1.00 96.88 191 PHE A CA 1
ATOM 1603 C C . PHE A 1 191 ? -16.385 6.994 12.403 1.00 96.88 191 PHE A C 1
ATOM 1605 O O . PHE A 1 191 ? -16.893 6.164 13.148 1.00 96.88 191 PHE A O 1
ATOM 1612 N N . ASN A 1 192 ? -16.588 6.945 11.088 1.00 96.69 192 ASN A N 1
ATOM 1613 C CA . ASN A 1 192 ? -17.588 6.055 10.498 1.00 96.69 192 ASN A CA 1
ATOM 1614 C C . ASN A 1 192 ? -17.272 4.572 10.723 1.00 96.69 192 ASN A C 1
ATOM 1616 O O . ASN A 1 192 ? -18.180 3.752 10.839 1.00 96.69 192 ASN A O 1
ATOM 1620 N N . PHE A 1 193 ? -15.989 4.199 10.753 1.00 97.38 193 PHE A N 1
ATOM 1621 C CA . PHE A 1 193 ? -15.622 2.795 10.883 1.00 97.38 193 PHE A CA 1
ATOM 1622 C C . PHE A 1 193 ? -15.439 2.356 12.332 1.00 97.38 193 PHE A C 1
ATOM 1624 O O . PHE A 1 193 ? -15.911 1.280 12.685 1.00 97.38 193 PHE A O 1
ATOM 1631 N N . PHE A 1 194 ? -14.803 3.156 13.185 1.00 96.94 194 PHE A N 1
ATOM 1632 C CA . PHE A 1 194 ? -14.510 2.793 14.575 1.00 96.94 194 PHE A CA 1
ATOM 1633 C C . PHE A 1 194 ? -15.431 3.461 15.601 1.00 96.94 194 PHE A C 1
ATOM 1635 O O . PHE A 1 194 ? -15.409 3.046 16.753 1.00 96.94 194 PHE A O 1
ATOM 1642 N N . ASN A 1 195 ? -16.265 4.423 15.195 1.00 96.19 195 ASN A N 1
ATOM 1643 C CA . ASN A 1 195 ? -17.027 5.304 16.085 1.00 96.19 195 ASN A CA 1
ATOM 1644 C C . ASN A 1 195 ? -16.113 6.081 17.050 1.00 96.19 195 ASN A C 1
ATOM 1646 O O . ASN A 1 195 ? -16.392 6.185 18.241 1.00 96.19 195 ASN A O 1
ATOM 1650 N N . TYR A 1 196 ? -14.987 6.580 16.527 1.00 96.38 196 TYR A N 1
ATOM 1651 C CA . TYR A 1 196 ? -13.981 7.320 17.289 1.00 96.38 196 TYR A CA 1
ATOM 1652 C C . TYR A 1 196 ? -13.655 8.651 16.609 1.00 96.38 196 TYR A C 1
ATOM 1654 O O . TYR A 1 196 ? -13.490 8.695 15.392 1.00 96.38 196 TYR A O 1
ATOM 1662 N N . ASN A 1 197 ? -13.547 9.728 17.384 1.00 95.75 197 ASN A N 1
ATOM 1663 C CA . ASN A 1 197 ? -13.235 11.057 16.861 1.00 95.75 197 ASN A CA 1
ATOM 1664 C C . ASN A 1 197 ? -11.744 11.359 17.013 1.00 95.75 197 ASN A C 1
ATOM 1666 O O . ASN A 1 197 ? -11.180 11.192 18.090 1.00 95.75 197 ASN A O 1
ATOM 1670 N N . ILE A 1 198 ? -11.134 11.850 15.940 1.00 95.19 198 ILE A N 1
ATOM 1671 C CA . ILE A 1 198 ? -9.800 12.456 15.940 1.00 95.19 198 ILE A CA 1
ATOM 1672 C C . ILE A 1 198 ? -9.915 13.863 15.353 1.00 95.19 198 ILE A C 1
ATOM 1674 O O . ILE A 1 198 ? -10.839 14.120 14.586 1.00 95.19 198 ILE A O 1
ATOM 1678 N N . SER A 1 199 ? -8.993 14.753 15.713 1.00 93.50 199 SER A N 1
ATOM 1679 C CA . SER A 1 199 ? -8.925 16.119 15.184 1.00 93.50 199 SER A CA 1
ATOM 1680 C C . SER A 1 199 ? -7.547 16.325 14.572 1.00 93.50 199 SER A C 1
ATOM 1682 O O . SER A 1 199 ? -6.562 16.428 15.300 1.00 93.50 199 SER A O 1
ATOM 1684 N N . VAL A 1 200 ? -7.470 16.293 13.245 1.00 91.44 200 VAL A N 1
ATOM 1685 C CA . VAL A 1 200 ? -6.230 16.399 12.474 1.00 91.44 200 VAL A CA 1
ATOM 1686 C C . VAL A 1 200 ? -6.149 17.808 11.904 1.00 91.44 200 VAL A C 1
ATOM 1688 O O . VAL A 1 200 ? -7.066 18.263 11.230 1.00 91.44 200 VAL A O 1
ATOM 1691 N N . THR A 1 201 ? -5.048 18.518 12.143 1.00 88.00 201 THR A N 1
ATOM 1692 C CA . THR A 1 201 ? -4.903 19.882 11.621 1.00 88.00 201 THR A CA 1
ATOM 1693 C C . THR A 1 201 ? -4.362 19.880 10.188 1.00 88.00 201 THR A C 1
ATOM 1695 O O . THR A 1 201 ? -3.623 18.979 9.790 1.00 88.00 201 THR A O 1
ATOM 1698 N N . ASP A 1 202 ? -4.630 20.936 9.412 1.00 85.12 202 ASP A N 1
ATOM 1699 C CA . ASP A 1 202 ? -4.055 21.100 8.061 1.00 85.12 202 ASP A CA 1
ATOM 1700 C C . ASP A 1 202 ? -2.519 21.068 8.073 1.00 85.12 202 ASP A C 1
ATOM 1702 O O . ASP A 1 202 ? -1.859 20.564 7.156 1.00 85.12 202 ASP A O 1
ATOM 1706 N N . LYS A 1 203 ? -1.921 21.572 9.160 1.00 86.69 203 LYS A N 1
ATOM 1707 C CA . LYS A 1 203 ? -0.476 21.514 9.367 1.00 86.69 203 LYS A CA 1
ATOM 1708 C C . LYS A 1 203 ? 0.006 20.067 9.397 1.00 86.69 203 LYS A C 1
ATOM 1710 O O . LYS A 1 203 ? 1.046 19.778 8.817 1.00 86.69 203 LYS A O 1
ATOM 1715 N N . ASP A 1 204 ? -0.750 19.152 9.995 1.00 85.62 204 ASP A N 1
ATOM 1716 C CA . ASP A 1 204 ? -0.380 17.741 10.068 1.00 85.62 204 ASP A CA 1
ATOM 1717 C C . ASP A 1 204 ? -0.388 17.071 8.699 1.00 85.62 204 ASP A C 1
ATOM 1719 O O . ASP A 1 204 ? 0.453 16.207 8.436 1.00 85.62 204 ASP A O 1
ATOM 1723 N N . LEU A 1 205 ? -1.297 17.470 7.815 1.00 85.38 205 LEU A N 1
ATOM 1724 C CA . LEU A 1 205 ? -1.443 16.877 6.488 1.00 85.38 205 LEU A CA 1
ATOM 1725 C C . LEU A 1 205 ? -0.327 17.306 5.523 1.00 85.38 205 LEU A C 1
ATOM 1727 O O . LEU A 1 205 ? 0.038 16.551 4.622 1.00 85.38 205 LEU A O 1
ATOM 1731 N N . THR A 1 206 ? 0.273 18.478 5.744 1.00 84.88 206 THR A N 1
ATOM 1732 C CA . THR A 1 206 ? 1.296 19.062 4.856 1.00 84.88 206 THR A CA 1
ATOM 1733 C C . THR A 1 206 ? 2.735 18.629 5.167 1.00 84.88 206 THR A C 1
ATOM 1735 O O . THR A 1 206 ? 3.644 18.880 4.368 1.00 84.88 206 THR A O 1
ATOM 1738 N N . ILE A 1 207 ? 2.975 17.938 6.289 1.00 84.44 207 ILE A N 1
ATOM 1739 C CA . ILE A 1 207 ? 4.319 17.481 6.675 1.00 84.44 207 ILE A CA 1
ATOM 1740 C C . ILE A 1 207 ? 4.820 16.400 5.708 1.00 84.44 207 ILE A C 1
ATOM 1742 O O . ILE A 1 207 ? 4.309 15.277 5.660 1.00 84.44 207 ILE A O 1
ATOM 1746 N N . LYS A 1 208 ? 5.898 16.715 4.981 1.00 79.94 208 LYS A N 1
ATOM 1747 C CA . LYS A 1 208 ? 6.615 15.746 4.144 1.00 79.94 208 LYS A CA 1
ATOM 1748 C C . LYS A 1 208 ? 7.487 14.836 5.005 1.00 79.94 208 LYS A C 1
ATOM 1750 O O . LYS A 1 208 ? 8.288 15.304 5.808 1.00 79.94 208 LYS A O 1
ATOM 1755 N N . VAL A 1 209 ? 7.356 13.528 4.791 1.00 77.31 209 VAL A N 1
ATOM 1756 C CA . VAL A 1 209 ? 8.144 12.504 5.488 1.00 77.31 209 VAL A CA 1
ATOM 1757 C C . VAL A 1 209 ? 9.169 11.916 4.523 1.00 77.31 209 VAL A C 1
ATOM 1759 O O . VAL A 1 209 ? 8.795 11.414 3.460 1.00 77.31 209 VAL A O 1
ATOM 1762 N N . ASN A 1 210 ? 10.449 11.979 4.902 1.00 56.16 210 ASN A N 1
ATOM 1763 C CA . ASN A 1 210 ? 11.575 11.480 4.105 1.00 56.16 210 ASN A CA 1
ATOM 1764 C C . ASN A 1 210 ? 11.761 9.966 4.227 1.00 56.16 210 ASN A C 1
ATOM 1766 O O . ASN A 1 210 ? 12.096 9.455 5.319 1.00 56.16 210 ASN A O 1
#

Foldseek 3Di:
DAEEEEAALDPLCLVLVLVQCVVFPDPLEQRDEPFPCLLVLLLVLLVCVPPNDDLVCLCVSVCVRCVVRPPNHHYYYSYNSNRSSHHPVQLQDPSYAYEYEAEDLLVQLVSLLCQCPVDPVSVCLQAPPASSFHPDGHNCSVVPPCSSVVSSVRRVVRSVSSCVRRVPRPNYHYDYSVCVLPDCCSQCVCCVNVVDGGDADNVSSPDDDD

Secondary structure (DSSP, 8-state):
--EEEEEESS-SSHHHHHHHHHHHS-TTEEEESS-TTHHHHHHHHHHHHHH---HHHHHHHHHHHHGGG-SSSEEEE--GGGTT---HHHHT-TTEEEEEEE--HHHHHHHHHHHHHHSHHHHHHHHHSTTSSTTPPTTHHHH-TTHHHHHHHHHHHHHHHHHHHHTTSTTEEEEEHHHHHHSTHHHHHHHHHHS------HHHHH----

Sequence (210 aa):
MKKLIFVSAGRCGTTRIAQILKEYLPVEFSVQHQMPFSRLANIIGNVFFYCGQSEKIKSKLYDFIIARYYQEKHFICTDPLTSMIIPREYINSKDVCIVHIFREPKEFAKSFFCFSREKSKSFIAHNFIPLWQIGIWPIENLINKNIQKKYSEIMELKNKYFEDNYSFNPNYIKVDMDKIFNSNFLENKIFNFFNYNISVTDKDLTIKVN

pLDDT: mean 94.41, std 5.13, range [56.16, 98.62]